Protein AF-U6CWM8-F1 (afdb_monomer_lite)

Structure (mmCIF, N/CA/C/O backbone):
data_AF-U6CWM8-F1
#
_entry.id   AF-U6CWM8-F1
#
loop_
_atom_site.group_PDB
_atom_site.id
_atom_site.type_symbol
_atom_site.label_atom_id
_atom_site.label_alt_id
_atom_site.label_comp_id
_atom_site.label_asym_id
_atom_site.label_entity_id
_atom_site.label_seq_id
_atom_site.pdbx_PDB_ins_code
_atom_site.Cartn_x
_atom_site.Cartn_y
_atom_site.Cartn_z
_atom_site.occupancy
_atom_site.B_iso_or_equiv
_atom_site.auth_seq_id
_atom_site.auth_comp_id
_atom_site.auth_asym_id
_atom_site.auth_atom_id
_atom_site.pdbx_PDB_model_num
ATOM 1 N N . GLN A 1 1 ? 9.341 0.389 -31.673 1.00 53.72 1 GLN A N 1
ATOM 2 C CA . GLN A 1 1 ? 9.060 0.690 -30.256 1.00 53.72 1 GLN A CA 1
ATOM 3 C C . GLN A 1 1 ? 9.436 2.139 -30.044 1.00 53.72 1 GLN A C 1
ATOM 5 O O . GLN A 1 1 ? 10.602 2.479 -30.193 1.00 53.72 1 GLN A O 1
ATOM 10 N N . ASP A 1 2 ? 8.457 2.992 -29.767 1.00 55.88 2 ASP A N 1
ATOM 11 C CA . ASP A 1 2 ? 8.579 4.452 -29.899 1.00 55.88 2 ASP A CA 1
ATOM 12 C C . ASP A 1 2 ? 9.274 5.121 -28.697 1.00 55.88 2 ASP A C 1
ATOM 14 O O . ASP A 1 2 ? 9.014 6.277 -28.376 1.00 55.88 2 ASP A O 1
ATOM 18 N N . GLY A 1 3 ? 10.138 4.382 -27.989 1.00 79.25 3 GLY A N 1
ATOM 19 C CA . GLY A 1 3 ? 10.896 4.864 -26.828 1.00 79.25 3 GLY A CA 1
ATOM 20 C C . GLY A 1 3 ? 10.054 5.244 -25.601 1.00 79.25 3 GLY A C 1
ATOM 21 O O . GLY A 1 3 ? 10.588 5.836 -24.669 1.00 79.25 3 GLY A O 1
ATOM 22 N N . ARG A 1 4 ? 8.748 4.940 -25.589 1.00 92.31 4 ARG A N 1
ATOM 23 C CA . ARG A 1 4 ? 7.805 5.304 -24.509 1.00 92.31 4 ARG A CA 1
ATOM 24 C C . ARG A 1 4 ? 7.551 4.198 -23.487 1.00 92.31 4 ARG A C 1
ATOM 26 O O . ARG A 1 4 ? 7.032 4.482 -22.408 1.00 92.31 4 ARG A O 1
ATOM 33 N N . ASN A 1 5 ? 7.898 2.962 -23.824 1.00 96.31 5 ASN A N 1
ATOM 34 C CA . ASN A 1 5 ? 7.594 1.784 -23.029 1.00 96.31 5 ASN A CA 1
ATOM 35 C C . ASN A 1 5 ? 8.864 1.002 -22.698 1.00 96.31 5 ASN A C 1
ATOM 37 O O . ASN A 1 5 ? 9.847 1.041 -23.434 1.00 96.31 5 ASN A O 1
ATOM 41 N N . ASP A 1 6 ? 8.786 0.276 -21.593 1.00 96.62 6 ASP A N 1
ATOM 42 C CA . ASP A 1 6 ? 9.791 -0.655 -21.113 1.00 96.62 6 ASP A CA 1
ATOM 43 C C . ASP A 1 6 ? 9.945 -1.868 -22.050 1.00 96.62 6 ASP A C 1
ATOM 45 O O . ASP A 1 6 ? 9.090 -2.156 -22.888 1.00 96.62 6 ASP A O 1
ATOM 49 N N . PHE A 1 7 ? 11.038 -2.604 -21.891 1.00 96.56 7 PHE A N 1
ATOM 50 C CA . PHE A 1 7 ? 11.368 -3.791 -22.679 1.00 96.56 7 PHE A CA 1
ATOM 51 C C . PHE A 1 7 ? 11.006 -5.092 -21.956 1.00 96.56 7 PHE A C 1
ATOM 53 O O . PHE A 1 7 ? 10.874 -6.148 -22.582 1.00 96.56 7 PHE A O 1
ATOM 60 N N . TYR A 1 8 ? 10.827 -5.031 -20.636 1.00 98.38 8 TYR A N 1
ATOM 61 C CA . TYR A 1 8 ? 10.644 -6.201 -19.790 1.00 98.38 8 TYR A CA 1
ATOM 62 C C . TYR A 1 8 ? 9.193 -6.341 -19.350 1.00 98.38 8 TYR A C 1
ATOM 64 O O . TYR A 1 8 ? 8.568 -5.436 -18.803 1.00 98.38 8 TYR A O 1
ATOM 72 N N . CYS A 1 9 ? 8.630 -7.530 -19.548 1.00 98.56 9 CYS A N 1
ATOM 73 C CA . CYS A 1 9 ? 7.253 -7.790 -19.159 1.00 98.56 9 CYS A CA 1
ATOM 74 C C . CYS A 1 9 ? 7.039 -7.576 -17.653 1.00 98.56 9 CYS A C 1
ATOM 76 O O . CYS A 1 9 ? 7.699 -8.211 -16.833 1.00 98.56 9 CYS A O 1
ATOM 78 N N . TRP A 1 10 ? 6.034 -6.780 -17.287 1.00 98.56 10 TRP A N 1
ATOM 79 C CA . TRP A 1 10 ? 5.693 -6.419 -15.908 1.00 98.56 10 TRP A CA 1
ATOM 80 C C . TRP A 1 10 ? 5.461 -7.620 -14.979 1.00 98.56 10 TRP A C 1
ATOM 82 O O . TRP A 1 10 ? 5.701 -7.532 -13.779 1.00 98.56 10 TRP A O 1
ATOM 92 N N . VAL A 1 11 ? 5.018 -8.751 -15.540 1.00 98.31 11 VAL A N 1
ATOM 93 C CA . VAL A 1 11 ? 4.672 -9.972 -14.796 1.00 98.31 11 VAL A CA 1
ATOM 94 C C . VAL A 1 11 ? 5.869 -10.901 -14.603 1.00 98.31 11 VAL A C 1
ATOM 96 O O . VAL A 1 11 ? 6.053 -11.443 -13.518 1.00 98.31 11 VAL A O 1
ATOM 99 N N . CYS A 1 12 ? 6.647 -11.159 -15.659 1.00 98.25 12 CYS A N 1
ATOM 100 C CA . CYS A 1 12 ? 7.724 -12.155 -15.610 1.00 98.25 12 CYS A CA 1
ATOM 101 C C . CYS A 1 12 ? 9.133 -11.556 -15.597 1.00 98.25 12 CYS A C 1
ATOM 103 O O . CYS A 1 12 ? 10.085 -12.306 -15.385 1.00 98.25 12 CYS A O 1
ATOM 105 N N . HIS A 1 13 ? 9.257 -10.241 -15.798 1.00 98.25 13 HIS A N 1
ATOM 106 C CA . HIS A 1 13 ? 10.507 -9.473 -15.826 1.00 98.25 13 HIS A CA 1
ATOM 107 C C . HIS A 1 13 ? 11.494 -9.935 -16.904 1.00 98.25 13 HIS A C 1
ATOM 109 O O . HIS A 1 13 ? 12.704 -9.815 -16.746 1.00 98.25 13 HIS A O 1
ATOM 115 N N . ARG A 1 14 ? 10.976 -10.523 -17.986 1.00 98.06 14 ARG A N 1
ATOM 116 C CA . ARG A 1 14 ? 11.770 -10.992 -19.126 1.00 98.06 14 ARG A CA 1
ATOM 117 C C . ARG A 1 14 ? 11.420 -10.192 -20.366 1.00 98.06 14 ARG A C 1
ATOM 119 O O . ARG A 1 14 ? 10.272 -9.767 -20.519 1.00 98.06 14 ARG A O 1
ATOM 126 N N . GLU A 1 15 ? 12.411 -10.054 -21.230 1.00 96.44 15 GLU A N 1
ATOM 127 C CA . GLU A 1 15 ? 12.268 -9.554 -22.594 1.00 96.44 15 GLU A CA 1
ATOM 128 C C . GLU A 1 15 ? 11.456 -10.519 -23.478 1.00 96.44 15 GLU A C 1
ATOM 130 O O . GLU A 1 15 ? 11.174 -11.664 -23.095 1.00 96.44 15 GLU A O 1
ATOM 135 N N . GLY A 1 16 ? 11.089 -10.049 -24.670 1.00 95.25 16 GLY A N 1
ATOM 136 C CA . GLY A 1 16 ? 10.352 -10.808 -25.676 1.00 95.25 16 GLY A CA 1
ATOM 137 C C . GLY A 1 16 ? 9.334 -9.947 -26.422 1.00 95.25 16 GLY A C 1
ATOM 138 O O . GLY A 1 16 ? 9.388 -8.720 -26.386 1.00 95.25 16 GLY A O 1
ATOM 139 N N . GLN A 1 17 ? 8.386 -10.598 -27.098 1.00 95.00 17 GLN A N 1
ATOM 140 C CA . GLN A 1 17 ? 7.255 -9.919 -27.734 1.00 95.00 17 GLN A CA 1
ATOM 141 C C . GLN A 1 17 ? 6.248 -9.470 -26.674 1.00 95.00 17 GLN A C 1
ATOM 143 O O . GLN A 1 17 ? 5.639 -10.296 -25.990 1.00 95.00 17 GLN A O 1
ATOM 148 N N . VAL A 1 18 ? 6.063 -8.161 -26.549 1.00 95.94 18 VAL A N 1
ATOM 149 C CA . VAL A 1 18 ? 5.246 -7.553 -25.499 1.00 95.94 18 VAL A CA 1
ATOM 150 C C . VAL A 1 18 ? 4.182 -6.623 -26.075 1.00 95.94 18 VAL A C 1
ATOM 152 O O . VAL A 1 18 ? 4.396 -5.962 -27.085 1.00 95.94 18 VAL A O 1
ATOM 155 N N . LEU A 1 19 ? 3.044 -6.572 -25.388 1.00 96.25 19 LEU A N 1
ATOM 156 C CA . LEU A 1 19 ? 1.985 -5.586 -25.542 1.00 96.25 19 LEU A CA 1
ATOM 157 C C . LEU A 1 19 ? 2.383 -4.316 -24.787 1.00 96.25 19 LEU A C 1
ATOM 159 O O . LEU A 1 19 ? 2.768 -4.394 -23.613 1.00 96.25 19 LEU A O 1
ATOM 163 N N . CYS A 1 20 ? 2.270 -3.168 -25.445 1.00 96.00 20 CYS A N 1
ATOM 164 C CA . CYS A 1 20 ? 2.556 -1.860 -24.866 1.00 96.00 20 CYS A CA 1
ATOM 165 C C . CYS A 1 20 ? 1.270 -1.224 -24.342 1.00 96.00 20 CYS A C 1
ATOM 167 O O . CYS A 1 20 ? 0.277 -1.170 -25.056 1.00 96.00 20 CYS A O 1
ATOM 169 N N . CYS A 1 21 ? 1.284 -0.749 -23.096 1.00 96.94 21 CYS A N 1
ATOM 170 C CA . CYS A 1 21 ? 0.186 0.056 -22.568 1.00 96.94 21 CYS A CA 1
ATOM 171 C C . CYS A 1 21 ? 0.221 1.467 -23.171 1.00 96.94 21 CYS A C 1
ATOM 173 O O . CYS A 1 21 ? 1.287 2.084 -23.204 1.00 96.94 21 CYS A O 1
ATOM 175 N N . GLU A 1 22 ? -0.941 2.013 -23.526 1.00 95.94 22 GLU A N 1
ATOM 176 C CA . GLU A 1 22 ? -1.055 3.385 -24.047 1.00 95.94 22 GLU A CA 1
ATOM 177 C C . GLU A 1 22 ? -0.905 4.475 -22.967 1.00 95.94 22 GLU A C 1
ATOM 179 O O . GLU A 1 22 ? -0.512 5.604 -23.252 1.00 95.94 22 GLU A O 1
ATOM 184 N N . LEU A 1 23 ? -1.186 4.155 -21.698 1.00 95.75 23 LEU A N 1
ATOM 185 C CA . LEU A 1 23 ? -1.208 5.141 -20.602 1.00 95.75 23 LEU A CA 1
ATOM 186 C C . LEU A 1 23 ? 0.042 5.137 -19.723 1.00 95.75 23 LEU A C 1
ATOM 188 O O . LEU A 1 23 ? 0.199 6.015 -18.874 1.00 95.75 23 LEU A O 1
ATOM 192 N N . CYS A 1 24 ? 0.917 4.139 -19.852 1.00 97.12 24 CYS A N 1
ATOM 193 C CA . CYS A 1 24 ? 2.098 4.052 -19.000 1.00 97.12 24 CYS A CA 1
ATOM 194 C C . CYS A 1 24 ? 3.235 3.267 -19.659 1.00 97.12 24 CYS A C 1
ATOM 196 O O . CYS A 1 24 ? 2.990 2.476 -20.567 1.00 97.12 24 CYS A O 1
ATOM 198 N N . PRO A 1 25 ? 4.463 3.364 -19.127 1.00 97.81 25 PRO A N 1
ATOM 199 C CA . PRO A 1 25 ? 5.599 2.632 -19.675 1.00 97.81 25 PRO A CA 1
ATOM 200 C C . PRO A 1 25 ? 5.524 1.102 -19.607 1.00 97.81 25 PRO A C 1
ATOM 202 O O . PRO A 1 25 ? 6.338 0.435 -20.232 1.00 97.81 25 PRO A O 1
ATOM 205 N N . ARG A 1 26 ? 4.605 0.513 -18.834 1.00 98.19 26 ARG A N 1
ATOM 206 C CA . ARG A 1 26 ? 4.595 -0.937 -18.581 1.00 98.19 26 ARG A CA 1
ATOM 207 C C . ARG A 1 26 ? 4.241 -1.728 -19.838 1.00 98.19 26 ARG A C 1
ATOM 209 O O . ARG A 1 26 ? 3.353 -1.342 -20.599 1.00 98.19 26 ARG A O 1
ATOM 216 N N . VAL A 1 27 ? 4.868 -2.893 -19.968 1.00 98.00 27 VAL A N 1
ATOM 217 C CA . VAL A 1 27 ? 4.627 -3.840 -21.061 1.00 98.00 27 VAL A CA 1
ATOM 218 C C . VAL A 1 27 ? 4.332 -5.241 -20.546 1.00 98.00 27 VAL A C 1
ATOM 220 O O . VAL A 1 27 ? 4.709 -5.604 -19.431 1.00 98.00 27 VAL A O 1
ATOM 223 N N . TYR A 1 28 ? 3.624 -6.050 -21.331 1.00 98.38 28 TYR A N 1
ATOM 224 C CA . TYR A 1 28 ? 3.148 -7.364 -20.898 1.00 98.38 28 TYR A CA 1
ATOM 225 C C . TYR A 1 28 ? 3.236 -8.389 -22.017 1.00 98.38 28 TYR A C 1
ATOM 227 O O . TYR A 1 28 ? 2.837 -8.125 -23.138 1.00 98.38 28 TYR A O 1
ATOM 235 N N . HIS A 1 29 ? 3.657 -9.613 -21.715 1.00 97.75 29 HIS A N 1
ATOM 236 C CA . HIS A 1 29 ? 3.414 -10.711 -22.644 1.00 97.75 29 HIS A CA 1
ATOM 237 C C . HIS A 1 29 ? 1.922 -11.074 -22.645 1.00 97.75 29 HIS A C 1
ATOM 239 O O . HIS A 1 29 ? 1.353 -11.293 -21.570 1.00 97.75 29 HIS A O 1
ATOM 245 N N . ALA A 1 30 ? 1.331 -11.294 -23.824 1.00 96.75 30 ALA A N 1
ATOM 246 C CA . ALA A 1 30 ? -0.041 -11.801 -23.954 1.00 96.75 30 ALA A CA 1
ATOM 247 C C . ALA A 1 30 ? -0.262 -13.093 -23.134 1.00 96.75 30 ALA A C 1
ATOM 249 O O . ALA A 1 30 ? -1.214 -13.201 -22.360 1.00 96.75 30 ALA A O 1
ATOM 250 N N . LYS A 1 31 ? 0.699 -14.031 -23.184 1.00 96.44 31 LYS A N 1
ATOM 251 C CA . LYS A 1 31 ? 0.682 -15.273 -22.383 1.00 96.44 31 LYS A CA 1
ATOM 252 C C . LYS A 1 31 ? 0.733 -15.040 -20.869 1.00 96.44 31 LYS A C 1
ATOM 254 O O . LYS A 1 31 ? 0.140 -15.808 -20.117 1.00 96.44 31 LYS A O 1
ATOM 259 N N . CYS A 1 32 ? 1.429 -13.999 -20.403 1.00 97.81 32 CYS A N 1
ATOM 260 C CA . CYS A 1 32 ? 1.503 -13.679 -18.974 1.00 97.81 32 CYS A CA 1
ATOM 261 C C . CYS A 1 32 ? 0.171 -13.132 -18.449 1.00 97.81 32 CYS A C 1
ATOM 263 O O . CYS A 1 32 ? -0.127 -13.301 -17.271 1.00 97.81 32 CYS A O 1
ATOM 265 N N . LEU A 1 33 ? -0.632 -12.539 -19.334 1.00 96.75 33 LEU A N 1
ATOM 266 C CA . LEU A 1 33 ? -2.001 -12.105 -19.066 1.00 96.75 33 LEU A CA 1
ATOM 267 C C . LEU A 1 33 ? -3.055 -13.177 -19.380 1.00 96.75 33 LEU A C 1
ATOM 269 O O . LEU A 1 33 ? -4.233 -12.955 -19.129 1.00 96.75 33 LEU A O 1
ATOM 273 N N . ARG A 1 34 ? -2.641 -14.348 -19.886 1.00 95.81 34 ARG A N 1
ATOM 274 C CA . ARG A 1 34 ? -3.528 -15.439 -20.328 1.00 95.81 34 ARG A CA 1
ATOM 275 C C . ARG A 1 34 ? -4.527 -15.006 -21.411 1.00 95.81 34 ARG A C 1
ATOM 277 O O . ARG A 1 34 ? -5.642 -15.517 -21.455 1.00 95.81 34 ARG A O 1
ATOM 284 N N . LEU A 1 35 ? -4.121 -14.081 -22.280 1.00 94.25 35 LEU A N 1
ATOM 285 C CA . LEU A 1 35 ? -4.921 -13.672 -23.432 1.00 94.25 35 LEU A CA 1
ATOM 286 C C . LEU A 1 35 ? -4.890 -14.760 -24.511 1.00 94.25 35 LEU A C 1
ATOM 288 O O . LEU A 1 35 ? -3.848 -15.373 -24.752 1.00 94.25 35 LEU A O 1
ATOM 292 N N . THR A 1 36 ? -6.036 -15.001 -25.147 1.00 90.19 36 THR A N 1
ATOM 293 C CA . THR A 1 36 ? -6.186 -15.979 -26.237 1.00 90.19 36 THR A CA 1
ATOM 294 C C . THR A 1 36 ? -5.713 -15.435 -27.583 1.00 90.19 36 THR A C 1
ATOM 296 O O . THR A 1 36 ? -5.252 -16.207 -28.419 1.00 90.19 36 THR A O 1
ATOM 299 N N . SER A 1 37 ? -5.795 -14.121 -27.778 1.00 89.62 37 SER A N 1
ATOM 300 C CA . SER A 1 37 ? -5.286 -13.391 -28.939 1.00 89.62 37 SER A CA 1
ATOM 301 C C . SER A 1 37 ? -4.718 -12.042 -28.500 1.00 89.62 37 SER A C 1
ATOM 303 O O . SER A 1 37 ? -5.012 -11.566 -27.400 1.00 89.62 37 SER A O 1
ATOM 305 N N . GLU A 1 38 ? -3.887 -11.432 -29.344 1.00 89.62 38 GLU A N 1
ATOM 306 C CA . GLU A 1 38 ? -3.459 -10.051 -29.120 1.00 89.62 38 GLU A CA 1
ATOM 307 C C . GLU A 1 38 ? -4.668 -9.106 -29.262 1.00 89.62 38 GLU A C 1
ATOM 309 O O . GLU A 1 38 ? -5.510 -9.338 -30.135 1.00 89.62 38 GLU A O 1
ATOM 314 N N . PRO A 1 39 ? -4.806 -8.094 -28.388 1.00 92.19 39 PRO A N 1
ATOM 315 C CA . PRO A 1 39 ? -5.857 -7.089 -28.507 1.00 92.19 39 PRO A CA 1
ATOM 316 C C . PRO A 1 39 ? -5.744 -6.316 -29.825 1.00 92.19 39 PRO A C 1
ATOM 318 O O . PRO A 1 39 ? -4.643 -5.973 -30.252 1.00 92.19 39 PRO A O 1
ATOM 321 N N . GLU A 1 40 ? -6.883 -6.013 -30.445 1.00 89.75 40 GLU A N 1
ATOM 322 C CA . GLU A 1 40 ? -6.951 -5.108 -31.594 1.00 89.75 40 GLU A CA 1
ATOM 323 C C . GLU A 1 40 ? -7.209 -3.673 -31.110 1.00 89.75 40 GLU A C 1
ATOM 325 O O . GLU A 1 40 ? -8.132 -3.440 -30.329 1.00 89.75 40 GLU A O 1
ATOM 330 N N . GLY A 1 41 ? -6.424 -2.710 -31.600 1.00 89.69 41 GLY A N 1
ATOM 331 C CA . GLY A 1 41 ? -6.560 -1.292 -31.247 1.00 89.69 41 GLY A CA 1
ATOM 332 C C . GLY A 1 41 ? -5.871 -0.901 -29.935 1.00 89.69 41 GLY A C 1
ATOM 333 O O . GLY A 1 41 ? -4.916 -1.550 -29.507 1.00 89.69 41 GLY A O 1
ATOM 334 N N . ASP A 1 42 ? -6.346 0.191 -29.330 1.00 92.31 42 ASP A N 1
ATOM 335 C CA . ASP A 1 42 ? -5.781 0.748 -28.097 1.00 92.31 42 ASP A CA 1
ATOM 336 C C . ASP A 1 42 ? -5.908 -0.246 -26.938 1.00 92.31 42 ASP A C 1
ATOM 338 O O . ASP A 1 42 ? -6.979 -0.806 -26.682 1.00 92.31 42 ASP A O 1
ATOM 342 N N . TRP A 1 43 ? -4.813 -0.436 -26.200 1.00 95.25 43 TRP A N 1
ATOM 343 C CA . TRP A 1 43 ? -4.771 -1.369 -25.082 1.00 95.25 43 TRP A CA 1
ATOM 344 C C . TRP A 1 43 ? -4.249 -0.722 -23.797 1.00 95.25 43 TRP A C 1
ATOM 346 O O . TRP A 1 43 ? -3.220 -0.038 -23.764 1.00 95.25 43 TRP A O 1
ATOM 356 N N . PHE A 1 44 ? -4.949 -0.998 -22.697 1.00 96.19 44 PHE A N 1
ATOM 357 C CA . PHE A 1 44 ? -4.610 -0.523 -21.362 1.00 96.19 44 PHE A CA 1
ATOM 358 C C . PHE A 1 44 ? -4.222 -1.695 -20.473 1.00 96.19 44 PHE A C 1
ATOM 360 O O . PHE A 1 44 ? -4.870 -2.739 -20.456 1.00 96.19 44 PHE A O 1
ATOM 367 N N . CYS A 1 45 ? -3.138 -1.535 -19.718 1.00 97.50 45 CYS A N 1
ATOM 368 C CA . CYS A 1 45 ? -2.671 -2.613 -18.864 1.00 97.50 45 CYS A CA 1
ATOM 369 C C . CYS A 1 45 ? -3.488 -2.750 -17.570 1.00 97.50 45 CYS A C 1
ATOM 371 O O . CYS A 1 45 ? -4.035 -1.755 -17.088 1.00 97.50 45 CYS A O 1
ATOM 373 N N . PRO A 1 46 ? -3.457 -3.928 -16.914 1.00 97.81 46 PRO A N 1
ATOM 374 C CA . PRO A 1 46 ? -4.216 -4.158 -15.684 1.00 97.81 46 PRO A CA 1
ATOM 375 C C . PRO A 1 46 ? -3.885 -3.206 -14.525 1.00 97.81 46 PRO A C 1
ATOM 377 O O . PRO A 1 46 ? -4.721 -2.988 -13.656 1.00 97.81 46 PRO A O 1
ATOM 380 N N . GLU A 1 47 ? -2.667 -2.653 -14.459 1.00 98.25 47 GLU A N 1
ATOM 381 C CA . GLU A 1 47 ? -2.333 -1.638 -13.443 1.00 98.25 47 GLU A CA 1
ATOM 382 C C . GLU A 1 47 ? -3.028 -0.302 -13.750 1.00 98.25 47 GLU A C 1
ATOM 384 O O . GLU A 1 47 ? -3.580 0.312 -12.844 1.00 98.25 47 GLU A O 1
ATOM 389 N N . CYS A 1 48 ? -3.065 0.128 -15.017 1.00 98.19 48 CYS A N 1
ATOM 390 C CA . CYS A 1 48 ? -3.780 1.343 -15.416 1.00 98.19 48 CYS A CA 1
ATOM 391 C C . CYS A 1 48 ? -5.287 1.197 -15.207 1.00 98.19 48 CYS A C 1
ATOM 393 O O . CYS A 1 48 ? -5.892 2.099 -14.644 1.00 98.19 48 CYS A O 1
ATOM 395 N N . GLU A 1 49 ? -5.873 0.053 -15.573 1.00 97.19 49 GLU A N 1
ATOM 396 C CA . GLU A 1 49 ? -7.295 -0.216 -15.327 1.00 97.19 49 GLU A CA 1
ATOM 397 C C . GLU A 1 49 ? -7.645 -0.102 -13.836 1.00 97.19 49 GLU A C 1
ATOM 399 O O . GLU A 1 49 ? -8.609 0.573 -13.478 1.00 97.19 49 GLU A O 1
ATOM 404 N N . LYS A 1 50 ? -6.834 -0.698 -12.949 1.00 97.56 50 LYS A N 1
ATOM 405 C CA . LYS A 1 50 ? -7.029 -0.588 -11.494 1.00 97.56 50 LYS A CA 1
ATOM 406 C C . LYS A 1 50 ? -6.977 0.854 -11.007 1.00 97.56 50 LYS A C 1
ATOM 408 O O . LYS A 1 50 ? -7.826 1.244 -10.212 1.00 97.56 50 LYS A O 1
ATOM 413 N N . ILE A 1 51 ? -6.006 1.635 -11.480 1.00 98.25 51 ILE A N 1
ATOM 414 C CA . ILE A 1 51 ? -5.871 3.048 -11.108 1.00 98.25 51 ILE A CA 1
ATOM 415 C C . ILE A 1 51 ? -7.089 3.836 -11.590 1.00 98.25 51 ILE A C 1
ATOM 417 O O . ILE A 1 51 ? -7.695 4.547 -10.797 1.00 98.25 51 ILE A O 1
ATOM 421 N N . THR A 1 52 ? -7.504 3.658 -12.846 1.00 97.00 52 THR A N 1
ATOM 422 C CA . THR A 1 52 ? -8.679 4.339 -13.405 1.00 97.00 52 THR A CA 1
ATOM 423 C C . THR A 1 52 ? -9.948 4.018 -12.616 1.00 97.00 52 THR A C 1
ATOM 425 O O . THR A 1 52 ? -10.716 4.924 -12.304 1.00 97.00 52 THR A O 1
ATOM 428 N N . VAL A 1 53 ? -10.155 2.755 -12.231 1.00 96.88 53 VAL A N 1
ATOM 429 C CA . VAL A 1 53 ? -11.284 2.361 -11.372 1.00 96.88 53 VAL A CA 1
ATOM 430 C C . VAL A 1 53 ? -11.167 2.985 -9.976 1.00 96.88 53 VAL A C 1
ATOM 432 O O . VAL A 1 53 ? -12.165 3.449 -9.428 1.00 96.88 53 VAL A O 1
ATOM 435 N N . ALA A 1 54 ? -9.968 3.026 -9.394 1.00 96.56 54 ALA A N 1
ATOM 436 C CA . ALA A 1 54 ? -9.746 3.576 -8.059 1.00 96.56 54 ALA A CA 1
ATOM 437 C C . ALA A 1 54 ? -9.869 5.111 -7.992 1.00 96.56 54 ALA A C 1
ATOM 439 O O . ALA A 1 54 ? -10.211 5.636 -6.935 1.00 96.56 54 ALA A O 1
ATOM 440 N N . GLU A 1 55 ? -9.603 5.823 -9.090 1.00 95.44 55 GLU A N 1
ATOM 441 C CA . GLU A 1 55 ? -9.712 7.289 -9.185 1.00 95.44 55 GLU A CA 1
ATOM 442 C C . GLU A 1 55 ? -11.071 7.765 -9.729 1.00 95.44 55 GLU A C 1
ATOM 444 O O . GLU A 1 55 ? -11.403 8.947 -9.632 1.00 95.44 55 GLU A O 1
ATOM 449 N N . CYS A 1 56 ? -11.882 6.868 -10.293 1.00 95.62 56 CYS A N 1
ATOM 450 C CA . CYS A 1 56 ? -13.210 7.208 -10.787 1.00 95.62 56 CYS A CA 1
ATOM 451 C C . CYS A 1 56 ? -14.163 7.532 -9.626 1.00 95.62 56 CYS A C 1
ATOM 453 O O . CYS A 1 56 ? -14.337 6.739 -8.703 1.00 95.62 56 CYS A O 1
ATOM 455 N N . ILE A 1 57 ? -14.844 8.680 -9.706 1.00 92.12 57 ILE A N 1
ATOM 456 C CA . ILE A 1 57 ? -15.736 9.190 -8.650 1.00 92.12 57 ILE A CA 1
ATOM 457 C C . ILE A 1 57 ? -16.842 8.188 -8.281 1.00 92.12 57 ILE A C 1
ATOM 459 O O . ILE A 1 57 ? -17.253 8.138 -7.122 1.00 92.12 57 ILE A O 1
ATOM 463 N N . GLU A 1 58 ? -17.301 7.389 -9.247 1.00 94.50 58 GLU A N 1
ATOM 464 C CA . GLU A 1 58 ? -18.387 6.418 -9.078 1.00 94.50 58 GLU A CA 1
ATOM 465 C C . GLU A 1 58 ? -17.925 5.086 -8.468 1.00 94.50 58 GLU A C 1
ATOM 467 O O . GLU A 1 58 ? -18.725 4.396 -7.836 1.00 94.50 58 GLU A O 1
ATOM 472 N N . THR A 1 59 ? -16.652 4.714 -8.644 1.00 95.62 59 THR A N 1
ATOM 473 C CA . THR A 1 59 ? -16.122 3.395 -8.245 1.00 95.62 59 THR A CA 1
ATOM 474 C C . THR A 1 59 ? -15.016 3.453 -7.195 1.00 95.62 59 THR A C 1
ATOM 476 O O . THR A 1 59 ? -14.615 2.407 -6.681 1.00 95.62 59 THR A O 1
ATOM 479 N N . GLN A 1 60 ? -14.531 4.647 -6.851 1.00 95.12 60 GLN A N 1
ATOM 480 C CA . GLN A 1 60 ? -13.530 4.850 -5.809 1.00 95.12 60 GLN A CA 1
ATOM 481 C C . GLN A 1 60 ? -13.989 4.280 -4.461 1.00 95.12 60 GLN A C 1
ATOM 483 O O . GLN A 1 60 ? -15.178 4.233 -4.127 1.00 95.12 60 GLN A O 1
ATOM 488 N N . SER A 1 61 ? -13.024 3.854 -3.650 1.00 95.50 61 SER A N 1
ATOM 489 C CA . SER A 1 61 ? -13.316 3.289 -2.338 1.00 95.50 61 SER A CA 1
ATOM 490 C C . SER A 1 61 ? -13.891 4.341 -1.387 1.00 95.50 61 SER A C 1
ATOM 492 O O . SER A 1 61 ? -13.629 5.540 -1.502 1.00 95.50 61 SER A O 1
ATOM 494 N N . LYS A 1 62 ? -14.605 3.884 -0.351 1.00 94.00 62 LYS A N 1
ATOM 495 C CA . LYS A 1 62 ? -15.079 4.766 0.726 1.00 94.00 62 LYS A CA 1
ATOM 496 C C . LYS A 1 62 ? -13.931 5.557 1.367 1.00 94.00 62 LYS A C 1
ATOM 498 O O . LYS A 1 62 ? -14.120 6.724 1.693 1.00 94.00 62 LYS A O 1
ATOM 503 N N . ALA A 1 63 ? -12.749 4.961 1.525 1.00 95.19 63 ALA A N 1
ATOM 504 C CA . ALA A 1 63 ? -11.592 5.668 2.064 1.00 95.19 63 ALA A CA 1
ATOM 505 C C . ALA A 1 63 ? -11.151 6.815 1.146 1.00 95.19 63 ALA A C 1
ATOM 507 O O . ALA A 1 63 ? -10.925 7.919 1.638 1.00 95.19 63 ALA A O 1
ATOM 508 N N . MET A 1 64 ? -11.091 6.585 -0.169 1.00 96.62 64 MET A N 1
ATOM 509 C CA . MET A 1 64 ? -10.719 7.622 -1.134 1.00 96.62 64 MET A CA 1
ATOM 510 C C . MET A 1 64 ? -11.767 8.741 -1.207 1.00 96.62 64 MET A C 1
ATOM 512 O O . MET A 1 64 ? -11.386 9.907 -1.202 1.00 96.62 64 MET A O 1
ATOM 516 N N . THR A 1 65 ? -13.070 8.433 -1.100 1.00 94.19 65 THR A N 1
ATOM 517 C CA . THR A 1 65 ? -14.121 9.478 -1.019 1.00 94.19 65 THR A CA 1
ATOM 518 C C . THR A 1 65 ? -13.981 10.406 0.193 1.00 94.19 65 THR A C 1
ATOM 520 O O . THR A 1 65 ? -14.484 11.527 0.179 1.00 94.19 65 THR A O 1
ATOM 523 N N . MET A 1 66 ? -13.334 9.935 1.264 1.00 91.94 66 MET A N 1
ATOM 524 C CA . MET A 1 66 ? -13.171 10.671 2.519 1.00 91.94 66 MET A CA 1
ATOM 525 C C . MET A 1 66 ? -11.887 11.505 2.572 1.00 91.94 66 MET A C 1
ATOM 527 O O . MET A 1 66 ? -11.700 12.252 3.534 1.00 91.94 66 MET A O 1
ATOM 531 N N . LEU A 1 67 ? -10.992 11.362 1.592 1.00 95.94 67 LEU A N 1
ATOM 532 C CA . LEU A 1 67 ? -9.684 12.006 1.585 1.00 95.94 67 LEU A CA 1
ATOM 533 C C . LEU A 1 67 ? -9.583 13.052 0.482 1.00 95.94 67 LEU A C 1
ATOM 535 O O . LEU A 1 67 ? -9.941 12.814 -0.666 1.00 95.94 67 LEU A O 1
ATOM 539 N N . THR A 1 68 ? -8.987 14.196 0.810 1.00 97.12 68 THR A N 1
ATOM 540 C CA . THR A 1 68 ? -8.414 15.073 -0.215 1.00 97.12 68 THR A CA 1
ATOM 541 C C . THR A 1 68 ? -7.045 14.555 -0.655 1.00 97.12 68 THR A C 1
ATOM 543 O O . THR A 1 68 ? -6.376 13.809 0.069 1.00 97.12 68 THR A O 1
ATOM 546 N N . ILE A 1 69 ? -6.570 15.019 -1.812 1.00 97.31 69 ILE A N 1
ATOM 547 C CA . ILE A 1 69 ? -5.230 14.693 -2.319 1.00 97.31 69 ILE A CA 1
ATOM 548 C C . ILE A 1 69 ? -4.138 15.127 -1.320 1.00 97.31 69 ILE A C 1
ATOM 550 O O . ILE A 1 69 ? -3.143 14.427 -1.131 1.00 97.31 69 ILE A O 1
ATOM 554 N N . GLU A 1 70 ? -4.314 16.256 -0.624 1.00 97.94 70 GLU A N 1
ATOM 555 C CA . GLU A 1 70 ? -3.407 16.700 0.443 1.00 97.94 70 GLU A CA 1
ATOM 556 C C . GLU A 1 70 ? -3.358 15.710 1.604 1.00 97.94 70 GLU A C 1
ATOM 558 O O . GLU A 1 70 ? -2.275 15.405 2.108 1.00 97.94 70 GLU A O 1
ATOM 563 N N . GLN A 1 71 ? -4.521 15.223 2.038 1.00 98.00 71 GLN A N 1
ATOM 564 C CA . GLN A 1 71 ? -4.601 14.268 3.135 1.00 98.00 71 GLN A CA 1
ATOM 565 C C . GLN A 1 71 ? -3.968 12.941 2.723 1.00 98.00 71 GLN A C 1
ATOM 567 O O . GLN A 1 71 ? -3.129 12.432 3.462 1.00 98.00 71 GLN A O 1
ATOM 572 N N . LEU A 1 72 ? -4.271 12.431 1.524 1.00 98.50 72 LEU A N 1
ATOM 573 C CA . LEU A 1 72 ? -3.632 11.226 0.997 1.00 98.50 72 LEU A CA 1
ATOM 574 C C . LEU A 1 72 ? -2.108 11.391 0.929 1.00 98.50 72 LEU A C 1
ATOM 576 O O . LEU A 1 72 ? -1.382 10.577 1.493 1.00 98.50 72 LEU A O 1
ATOM 580 N N . SER A 1 73 ? -1.611 12.481 0.337 1.00 98.44 73 SER A N 1
ATOM 581 C CA . SER A 1 73 ? -0.177 12.809 0.284 1.00 98.44 73 SER A CA 1
ATOM 582 C C . SER A 1 73 ? 0.477 12.792 1.674 1.00 98.44 73 SER A C 1
ATOM 584 O O . SER A 1 73 ? 1.574 12.251 1.857 1.00 98.44 73 SER A O 1
ATOM 586 N N . TYR A 1 74 ? -0.216 13.327 2.682 1.00 98.25 74 TYR A N 1
ATOM 587 C CA . TYR A 1 74 ? 0.256 13.313 4.061 1.00 98.25 74 TYR A CA 1
ATOM 588 C C . TYR A 1 74 ? 0.295 11.899 4.666 1.00 98.25 74 TYR A C 1
ATOM 590 O O . TYR A 1 74 ? 1.253 11.578 5.368 1.00 98.25 74 TYR A O 1
ATOM 598 N N . LEU A 1 75 ? -0.680 11.033 4.368 1.00 98.69 75 LEU A N 1
ATOM 599 C CA . LEU A 1 75 ? -0.669 9.631 4.806 1.00 98.69 75 LEU A CA 1
ATOM 600 C C . LEU A 1 75 ? 0.439 8.823 4.119 1.00 98.69 75 LEU A C 1
ATOM 602 O O . LEU A 1 75 ? 1.171 8.095 4.791 1.00 98.69 75 LEU A O 1
ATOM 606 N N . LEU A 1 76 ? 0.635 9.016 2.811 1.00 98.81 76 LEU A N 1
ATOM 607 C CA . LEU A 1 76 ? 1.693 8.354 2.039 1.00 98.81 76 LEU A CA 1
ATOM 608 C C . LEU A 1 76 ? 3.091 8.652 2.598 1.00 98.81 76 LEU A C 1
ATOM 610 O O . LEU A 1 76 ? 3.972 7.794 2.561 1.00 98.81 76 LEU A O 1
ATOM 614 N N . LYS A 1 77 ? 3.302 9.835 3.190 1.00 98.31 77 LYS A N 1
ATOM 615 C CA . LYS A 1 77 ? 4.549 10.153 3.901 1.00 98.31 77 LYS A CA 1
ATOM 616 C C . LYS A 1 77 ? 4.843 9.146 5.020 1.00 98.31 77 LYS A C 1
ATOM 618 O O . LYS A 1 77 ? 5.995 8.734 5.161 1.00 98.31 77 LYS A O 1
ATOM 623 N N . PHE A 1 78 ? 3.841 8.756 5.810 1.00 98.31 78 PHE A N 1
ATOM 624 C CA . PHE A 1 78 ? 4.020 7.761 6.870 1.00 98.31 78 PHE A CA 1
ATOM 625 C C . PHE A 1 78 ? 4.271 6.369 6.289 1.00 98.31 78 PHE A C 1
ATOM 627 O O . PHE A 1 78 ? 5.195 5.696 6.744 1.00 98.31 78 PHE A O 1
ATOM 634 N N . ALA A 1 79 ? 3.552 5.984 5.231 1.00 98.62 79 ALA A N 1
ATOM 635 C CA . ALA A 1 79 ? 3.781 4.714 4.540 1.00 98.62 79 ALA A CA 1
ATOM 636 C C . ALA A 1 79 ? 5.232 4.599 4.037 1.00 98.62 79 ALA A C 1
ATOM 638 O O . ALA A 1 79 ? 5.917 3.616 4.311 1.00 98.62 79 ALA A O 1
ATOM 639 N N . ILE A 1 80 ? 5.769 5.650 3.408 1.00 98.62 80 ILE A N 1
ATOM 640 C CA . ILE A 1 80 ? 7.170 5.682 2.955 1.00 98.62 80 ILE A CA 1
ATOM 641 C C . ILE A 1 80 ? 8.145 5.571 4.133 1.00 98.62 80 ILE A C 1
ATOM 643 O O . ILE A 1 80 ? 9.156 4.875 4.035 1.00 98.62 80 ILE A O 1
ATOM 647 N N . GLN A 1 81 ? 7.866 6.225 5.266 1.00 97.56 81 GLN A N 1
ATOM 648 C CA . GLN A 1 81 ? 8.689 6.074 6.471 1.00 97.56 81 GLN A CA 1
ATOM 649 C C . GLN A 1 81 ? 8.689 4.629 6.980 1.00 97.56 81 GLN A C 1
ATOM 651 O O . GLN A 1 81 ? 9.733 4.132 7.394 1.00 97.56 81 GLN A O 1
ATOM 656 N N . LYS A 1 82 ? 7.549 3.933 6.906 1.00 97.56 82 LYS A N 1
ATOM 657 C CA . LYS A 1 82 ? 7.444 2.509 7.247 1.00 97.56 82 LYS A CA 1
ATOM 658 C C . LYS A 1 82 ? 8.171 1.620 6.247 1.00 97.56 82 LYS A C 1
ATOM 660 O O . LYS A 1 82 ? 8.714 0.605 6.662 1.00 97.56 82 LYS A O 1
ATOM 665 N N . MET A 1 83 ? 8.247 1.997 4.973 1.00 98.31 83 MET A N 1
ATOM 666 C CA . MET A 1 83 ? 9.029 1.273 3.961 1.00 98.31 83 MET A CA 1
ATOM 667 C C . MET A 1 83 ? 10.546 1.405 4.181 1.00 98.31 83 MET A C 1
ATOM 669 O O . MET A 1 83 ? 11.288 0.482 3.853 1.00 98.31 83 MET A O 1
ATOM 673 N N . LYS A 1 84 ? 11.016 2.508 4.786 1.00 97.31 84 LYS A N 1
ATOM 674 C CA . LYS A 1 84 ? 12.428 2.753 5.146 1.00 97.31 84 LYS A CA 1
ATOM 675 C C . LYS A 1 84 ? 12.845 1.994 6.422 1.00 97.31 84 LYS A C 1
ATOM 677 O O . LYS A 1 84 ? 13.265 2.593 7.409 1.00 97.31 84 LYS A O 1
ATOM 682 N N . GLN A 1 85 ? 12.713 0.666 6.413 1.00 92.19 85 GLN A N 1
ATOM 683 C CA . GLN A 1 85 ? 13.187 -0.206 7.498 1.00 92.19 85 GLN A CA 1
ATOM 684 C C . GLN A 1 85 ? 14.717 -0.389 7.461 1.00 92.19 85 GLN A C 1
ATOM 686 O O . GLN A 1 85 ? 15.321 -0.249 6.391 1.00 92.19 85 GLN A O 1
ATOM 691 N N . PRO A 1 86 ? 15.358 -0.767 8.584 1.00 94.88 86 PRO A N 1
ATOM 692 C CA . PRO A 1 86 ? 16.766 -1.161 8.587 1.00 94.88 86 PRO A CA 1
ATOM 693 C C . PRO A 1 86 ? 17.070 -2.221 7.515 1.00 94.88 86 PRO A C 1
ATOM 695 O O . PRO A 1 86 ? 16.363 -3.223 7.410 1.00 94.88 86 PRO A O 1
ATOM 698 N N . GLY A 1 87 ? 18.117 -1.999 6.714 1.00 94.44 87 GLY A N 1
ATOM 699 C CA . GLY A 1 87 ? 18.530 -2.908 5.639 1.00 94.44 87 GLY A CA 1
ATOM 700 C C . GLY A 1 87 ? 17.884 -2.646 4.274 1.00 94.44 87 GLY A C 1
ATOM 701 O O . GLY A 1 87 ? 18.150 -3.388 3.331 1.00 94.44 87 GLY A O 1
ATOM 702 N N . THR A 1 88 ? 17.060 -1.601 4.136 1.00 96.69 88 THR A N 1
ATOM 703 C CA . THR A 1 88 ? 16.459 -1.184 2.849 1.00 96.69 88 THR A CA 1
ATOM 704 C C . THR A 1 88 ? 17.270 -0.110 2.115 1.00 96.69 88 THR A C 1
ATOM 706 O O . THR A 1 88 ? 16.803 0.454 1.128 1.00 96.69 88 THR A O 1
ATOM 709 N N . ASP A 1 89 ? 18.487 0.183 2.579 1.00 96.88 89 ASP A N 1
ATOM 710 C CA . ASP A 1 89 ? 19.315 1.326 2.165 1.00 96.88 89 ASP A CA 1
ATOM 711 C C . ASP A 1 89 ? 19.542 1.406 0.648 1.00 96.88 89 ASP A C 1
ATOM 713 O O . ASP A 1 89 ? 19.482 2.494 0.075 1.00 96.88 89 ASP A O 1
ATOM 717 N N . ALA A 1 90 ? 19.688 0.253 -0.013 1.00 97.38 90 ALA A N 1
ATOM 718 C CA . ALA A 1 90 ? 19.860 0.144 -1.464 1.00 97.38 90 ALA A CA 1
ATOM 719 C C . ALA A 1 90 ? 18.686 0.712 -2.288 1.00 97.38 90 ALA A C 1
ATOM 721 O O . ALA A 1 90 ? 18.860 1.010 -3.462 1.00 97.38 90 ALA A O 1
ATOM 722 N N . PHE A 1 91 ? 17.502 0.872 -1.686 1.00 98.44 91 PHE A N 1
ATOM 723 C CA . PHE A 1 91 ? 16.298 1.384 -2.350 1.00 98.44 91 PHE A CA 1
ATOM 724 C C . PHE A 1 91 ? 15.899 2.780 -1.865 1.00 98.44 91 PHE A C 1
ATOM 726 O O . PHE A 1 91 ? 14.888 3.322 -2.305 1.00 98.44 91 PHE A O 1
ATOM 733 N N . GLN A 1 92 ? 16.651 3.374 -0.932 1.00 98.00 92 GLN A N 1
ATOM 734 C CA . GLN A 1 92 ? 16.287 4.665 -0.348 1.00 98.00 92 GLN A CA 1
ATOM 735 C C . GLN A 1 92 ? 16.605 5.859 -1.250 1.00 98.00 92 GLN A C 1
ATOM 737 O O . GLN A 1 92 ? 16.006 6.921 -1.075 1.00 98.00 92 GLN A O 1
ATOM 742 N N . LYS A 1 93 ? 17.560 5.709 -2.169 1.00 98.06 93 LYS A N 1
ATOM 743 C CA . LYS A 1 93 ? 18.027 6.746 -3.093 1.00 98.06 93 LYS A CA 1
ATOM 744 C C . LYS A 1 93 ? 18.180 6.155 -4.500 1.00 98.06 93 LYS A C 1
ATOM 746 O O . LYS A 1 93 ? 18.284 4.933 -4.607 1.00 98.06 93 LYS A O 1
ATOM 751 N N . PRO A 1 94 ? 18.233 6.999 -5.547 1.00 98.19 94 PRO A N 1
ATOM 752 C CA . PRO A 1 94 ? 18.527 6.538 -6.898 1.00 98.19 94 PRO A CA 1
ATOM 753 C C . PRO A 1 94 ? 19.840 5.751 -6.959 1.00 98.19 94 PRO A C 1
ATOM 755 O O . PRO A 1 94 ? 20.793 6.079 -6.246 1.00 98.19 94 PRO A O 1
ATOM 758 N N . VAL A 1 95 ? 19.891 4.744 -7.833 1.00 97.38 95 VAL A N 1
ATOM 759 C CA . VAL A 1 95 ? 21.114 3.978 -8.105 1.00 97.38 95 VAL A CA 1
ATOM 760 C C . VAL A 1 95 ? 22.155 4.912 -8.747 1.00 97.38 95 VAL A C 1
ATOM 762 O O . VAL A 1 95 ? 21.841 5.545 -9.756 1.00 97.38 95 VAL A O 1
ATOM 765 N N . PRO A 1 96 ? 23.369 5.046 -8.177 1.00 96.06 96 PRO A N 1
ATOM 766 C CA . PRO A 1 96 ? 24.399 5.934 -8.713 1.00 96.06 96 PRO A CA 1
ATOM 767 C C . PRO A 1 96 ? 25.030 5.341 -9.979 1.00 96.06 96 PRO A C 1
ATOM 769 O O . PRO A 1 96 ? 25.674 4.290 -9.926 1.00 96.06 96 PRO A O 1
ATOM 772 N N . LEU A 1 97 ? 24.873 6.026 -11.114 1.00 95.81 97 LEU A N 1
ATOM 773 C CA . LEU A 1 97 ? 25.366 5.559 -12.417 1.00 95.81 97 LEU A CA 1
ATOM 774 C C . LEU A 1 97 ? 26.896 5.557 -12.506 1.00 95.81 97 LEU A C 1
ATOM 776 O O . LEU A 1 97 ? 27.464 4.796 -13.277 1.00 95.81 97 LEU A O 1
ATOM 780 N N . GLU A 1 98 ? 27.589 6.338 -11.677 1.00 95.75 98 GLU A N 1
ATOM 781 C CA . GLU A 1 98 ? 29.052 6.301 -11.599 1.00 95.75 98 GLU A CA 1
ATOM 782 C C . GLU A 1 98 ? 29.562 4.946 -11.085 1.00 95.75 98 GLU A C 1
ATOM 784 O O . GLU A 1 98 ? 30.675 4.539 -11.410 1.00 95.75 98 GLU A O 1
ATOM 789 N N . GLN A 1 99 ? 28.755 4.249 -10.275 1.00 94.88 99 GLN A N 1
ATOM 790 C CA . GLN A 1 99 ? 29.069 2.919 -9.739 1.00 94.88 99 GLN A CA 1
ATOM 791 C C . GLN A 1 99 ? 28.440 1.796 -10.575 1.00 94.88 99 GLN A C 1
ATOM 793 O O . GLN A 1 99 ? 28.930 0.667 -10.547 1.00 94.88 99 GLN A O 1
ATOM 798 N N . HIS A 1 100 ? 27.370 2.106 -11.312 1.00 94.62 100 HIS A N 1
ATOM 799 C CA . HIS A 1 100 ? 26.602 1.173 -12.138 1.00 94.62 100 HIS A CA 1
ATOM 800 C C . HIS A 1 100 ? 26.301 1.797 -13.513 1.00 94.62 100 HIS A C 1
ATOM 802 O O . HIS A 1 100 ? 25.166 2.215 -13.760 1.00 94.62 100 HIS A O 1
ATOM 808 N N . PRO A 1 101 ? 27.312 1.919 -14.396 1.00 94.31 101 PRO A N 1
ATOM 809 C CA . PRO A 1 101 ? 27.183 2.673 -15.646 1.00 94.31 101 PRO A CA 1
ATOM 810 C C . PRO A 1 101 ? 26.176 2.053 -16.618 1.00 94.31 101 PRO A C 1
ATOM 812 O O . PRO A 1 101 ? 25.495 2.768 -17.347 1.00 94.31 101 PRO A O 1
ATOM 815 N N . ASP A 1 102 ? 26.058 0.729 -16.590 1.00 96.06 102 ASP A N 1
ATOM 816 C CA . ASP A 1 102 ? 25.176 -0.082 -17.425 1.00 96.06 102 ASP A CA 1
ATOM 817 C C . ASP A 1 102 ? 23.720 -0.092 -16.933 1.00 96.06 102 ASP A C 1
ATOM 819 O O . ASP A 1 102 ? 22.823 -0.491 -17.668 1.00 96.06 102 ASP A O 1
ATOM 823 N N . TYR A 1 103 ? 23.429 0.396 -15.721 1.00 96.81 103 TYR A N 1
ATOM 824 C CA . TYR A 1 103 ? 22.068 0.396 -15.166 1.00 96.81 103 TYR A CA 1
ATOM 825 C C . TYR A 1 103 ? 21.056 1.109 -16.076 1.00 96.81 103 TYR A C 1
ATOM 827 O O . TYR A 1 103 ? 19.923 0.652 -16.224 1.00 96.81 103 TYR A O 1
ATOM 835 N N . ALA A 1 104 ? 21.471 2.205 -16.720 1.00 94.31 104 ALA A N 1
ATOM 836 C CA . ALA A 1 104 ? 20.630 2.967 -17.643 1.00 94.31 104 ALA A CA 1
ATOM 837 C C . ALA A 1 104 ? 20.354 2.239 -18.973 1.00 94.31 104 ALA A C 1
ATOM 839 O O . ALA A 1 104 ? 19.418 2.611 -19.676 1.00 94.31 104 ALA A O 1
ATOM 840 N N . GLU A 1 105 ? 21.134 1.209 -19.315 1.00 94.88 105 GLU A N 1
ATOM 841 C CA . GLU A 1 105 ? 20.907 0.380 -20.505 1.00 94.88 105 GLU A CA 1
ATOM 842 C C . GLU A 1 105 ? 19.773 -0.630 -20.278 1.00 94.88 105 GLU A C 1
ATOM 844 O O . GLU A 1 105 ? 19.037 -0.953 -21.208 1.00 94.88 105 GLU A O 1
ATOM 849 N N . TYR A 1 106 ? 19.600 -1.096 -19.035 1.00 95.62 106 TYR A N 1
ATOM 850 C CA . TYR A 1 106 ? 18.585 -2.091 -18.672 1.00 95.62 106 TYR A CA 1
ATOM 851 C C . TYR A 1 106 ? 17.311 -1.480 -18.084 1.00 95.62 106 TYR A C 1
ATOM 853 O O . TYR A 1 106 ? 16.235 -2.060 -18.209 1.00 95.62 106 TYR A O 1
ATOM 861 N N . ILE A 1 107 ? 17.410 -0.351 -17.378 1.00 97.56 107 ILE A N 1
ATOM 862 C CA . ILE A 1 107 ? 16.304 0.163 -16.566 1.00 97.56 107 ILE A CA 1
ATOM 863 C C . ILE A 1 107 ? 15.636 1.364 -17.226 1.00 97.56 107 ILE A C 1
ATOM 865 O O . ILE A 1 107 ? 16.124 2.491 -17.150 1.00 97.56 107 ILE A O 1
ATOM 869 N N . PHE A 1 108 ? 14.455 1.117 -17.797 1.00 96.38 108 PHE A N 1
ATOM 870 C CA . PHE A 1 108 ? 13.653 2.126 -18.490 1.00 96.38 108 PHE A CA 1
ATOM 871 C C . PHE A 1 108 ? 13.078 3.199 -17.550 1.00 96.38 108 PHE A C 1
ATOM 873 O O . PHE A 1 108 ? 13.114 4.391 -17.856 1.00 96.38 108 PHE A O 1
ATOM 880 N N . HIS A 1 109 ? 12.539 2.793 -16.395 1.00 97.44 109 HIS A N 1
ATOM 881 C CA . HIS A 1 109 ? 11.871 3.697 -15.453 1.00 97.44 109 HIS A CA 1
ATOM 882 C C . HIS A 1 109 ? 12.458 3.575 -14.037 1.00 97.44 109 HIS A C 1
ATOM 884 O O . HIS A 1 109 ? 11.933 2.821 -13.210 1.00 97.44 109 HIS A O 1
ATOM 890 N N . PRO A 1 110 ? 13.558 4.290 -13.723 1.00 98.00 110 PRO A N 1
ATOM 891 C CA . PRO A 1 110 ? 14.166 4.260 -12.396 1.00 98.00 110 PRO A CA 1
ATOM 892 C C . PRO A 1 110 ? 13.194 4.728 -11.305 1.00 98.00 110 PRO A C 1
ATOM 894 O O . PRO A 1 110 ? 12.527 5.750 -11.447 1.00 98.00 110 PRO A O 1
ATOM 897 N N . MET A 1 111 ? 13.148 3.999 -10.189 1.00 98.62 111 MET A N 1
ATOM 898 C CA . MET A 1 111 ? 12.314 4.335 -9.036 1.00 98.62 111 MET A CA 1
ATOM 899 C C . MET A 1 111 ? 13.006 3.932 -7.735 1.00 98.62 111 MET A C 1
ATOM 901 O O . MET A 1 111 ? 13.677 2.903 -7.668 1.00 98.62 111 MET A O 1
ATOM 905 N N . ASP A 1 112 ? 12.810 4.742 -6.699 1.00 98.75 112 ASP A N 1
ATOM 906 C CA . ASP A 1 112 ? 13.380 4.582 -5.362 1.00 98.75 112 ASP A CA 1
ATOM 907 C C . ASP A 1 112 ? 12.503 5.310 -4.325 1.00 98.75 112 ASP A C 1
ATOM 909 O O . ASP A 1 112 ? 11.638 6.119 -4.673 1.00 98.75 112 ASP A O 1
ATOM 913 N N . LEU A 1 113 ? 12.715 5.048 -3.032 1.00 98.75 113 LEU A N 1
ATOM 914 C CA . LEU A 1 113 ? 11.869 5.603 -1.967 1.00 98.75 113 LEU A CA 1
ATOM 915 C C . LEU A 1 113 ? 11.963 7.135 -1.853 1.00 98.75 113 LEU A C 1
ATOM 917 O O . LEU A 1 113 ? 11.000 7.768 -1.416 1.00 98.75 113 LEU A O 1
ATOM 921 N N . CYS A 1 114 ? 13.090 7.753 -2.220 1.00 98.38 114 CYS A N 1
ATOM 922 C CA . CYS A 1 114 ? 13.221 9.213 -2.245 1.00 98.38 114 CYS A CA 1
ATOM 923 C C . CYS A 1 114 ? 12.433 9.811 -3.416 1.00 98.38 114 CYS A C 1
ATOM 925 O O . CYS A 1 114 ? 11.786 10.848 -3.258 1.00 98.38 114 CYS A O 1
ATOM 927 N N . THR A 1 115 ? 12.431 9.145 -4.568 1.00 98.75 115 THR A N 1
ATOM 928 C CA . THR A 1 115 ? 11.608 9.534 -5.717 1.00 98.75 115 THR A CA 1
ATOM 929 C C . THR A 1 115 ? 10.114 9.393 -5.414 1.00 98.75 115 THR A C 1
ATOM 931 O O . THR A 1 115 ? 9.378 10.365 -5.599 1.00 98.75 115 THR A O 1
ATOM 934 N N . LEU A 1 116 ? 9.672 8.281 -4.809 1.00 98.81 116 LEU A N 1
ATOM 935 C CA . LEU A 1 116 ? 8.287 8.133 -4.330 1.00 98.81 116 LEU A CA 1
ATOM 936 C C . LEU A 1 116 ? 7.892 9.252 -3.358 1.00 98.81 116 LEU A C 1
ATOM 938 O O . LEU A 1 116 ? 6.804 9.816 -3.468 1.00 98.81 116 LEU A O 1
ATOM 942 N N . GLU A 1 117 ? 8.784 9.619 -2.434 1.00 98.69 117 GLU A N 1
ATOM 943 C CA . GLU A 1 117 ? 8.553 10.710 -1.483 1.00 98.69 117 GLU A CA 1
ATOM 944 C C . GLU A 1 117 ? 8.409 12.070 -2.171 1.00 98.69 117 GLU A C 1
ATOM 946 O O . GLU A 1 117 ? 7.549 12.869 -1.789 1.00 98.69 117 GLU A O 1
ATOM 951 N N . LYS A 1 118 ? 9.215 12.345 -3.201 1.00 98.69 118 LYS A N 1
ATOM 952 C CA . LYS A 1 118 ? 9.085 13.563 -4.013 1.00 98.69 118 LYS A CA 1
ATOM 953 C C . LYS A 1 118 ? 7.760 13.581 -4.773 1.00 98.69 118 LYS A C 1
ATOM 955 O O . LYS A 1 118 ? 7.090 14.611 -4.758 1.00 98.69 118 LYS A O 1
ATOM 960 N N . ASN A 1 119 ? 7.368 12.467 -5.388 1.00 98.69 119 ASN A N 1
ATOM 961 C CA . ASN A 1 119 ? 6.110 12.347 -6.127 1.00 98.69 119 ASN A CA 1
ATOM 962 C C . ASN A 1 119 ? 4.897 12.525 -5.203 1.00 98.69 119 ASN A C 1
ATOM 964 O O . ASN A 1 119 ? 3.994 13.299 -5.516 1.00 98.69 119 ASN A O 1
ATOM 968 N N . ALA A 1 120 ? 4.923 11.916 -4.012 1.00 98.56 120 ALA A N 1
ATOM 969 C CA . ALA A 1 120 ? 3.873 12.086 -3.011 1.00 98.56 120 ALA A CA 1
ATOM 970 C C . ALA A 1 120 ? 3.759 13.551 -2.567 1.00 98.56 120 ALA A C 1
ATOM 972 O O . ALA A 1 120 ? 2.659 14.100 -2.551 1.00 98.56 120 ALA A O 1
ATOM 973 N N . LYS A 1 121 ? 4.883 14.229 -2.286 1.00 98.25 121 LYS A N 1
ATOM 974 C CA . LYS A 1 121 ? 4.905 15.665 -1.930 1.00 98.25 121 LYS A CA 1
ATOM 975 C C . LYS A 1 121 ? 4.387 16.567 -3.049 1.00 98.25 121 LYS A C 1
ATOM 977 O O . LYS A 1 121 ? 3.749 17.576 -2.769 1.00 98.25 121 LYS A O 1
ATOM 982 N N . LYS A 1 122 ? 4.654 16.200 -4.304 1.00 98.44 122 LYS A N 1
ATOM 983 C CA . LYS A 1 122 ? 4.113 16.861 -5.499 1.00 98.44 122 LYS A CA 1
ATOM 984 C C . LYS A 1 122 ? 2.653 16.500 -5.784 1.00 98.44 122 LYS A C 1
ATOM 986 O O . LYS A 1 122 ? 2.110 17.021 -6.749 1.00 98.44 122 LYS A O 1
ATOM 991 N N . LYS A 1 123 ? 2.025 15.666 -4.943 1.00 98.19 123 LYS A N 1
ATOM 992 C CA . LYS A 1 123 ? 0.615 15.267 -5.042 1.00 98.19 123 LYS A CA 1
ATOM 993 C C . LYS A 1 123 ? 0.292 14.517 -6.342 1.00 98.19 123 LYS A C 1
ATOM 995 O O . LYS A 1 123 ? -0.778 14.685 -6.907 1.00 98.19 123 LYS A O 1
ATOM 1000 N N . MET A 1 124 ? 1.227 13.688 -6.804 1.00 98.06 124 MET A N 1
ATOM 1001 C CA . MET A 1 124 ? 1.111 12.949 -8.070 1.00 98.06 124 MET A CA 1
ATOM 1002 C C . MET A 1 124 ? 0.203 11.711 -8.003 1.00 98.06 124 MET A C 1
ATOM 1004 O O . MET A 1 124 ? 0.002 11.066 -9.024 1.00 98.06 124 MET A O 1
ATOM 1008 N N . TYR A 1 125 ? -0.308 11.351 -6.824 1.00 98.38 125 TYR A N 1
ATOM 1009 C CA . TYR A 1 125 ? -1.106 10.141 -6.622 1.00 98.38 125 TYR A CA 1
ATOM 1010 C C . TYR A 1 125 ? -2.527 10.524 -6.212 1.00 98.38 125 TYR A C 1
ATOM 1012 O O . TYR A 1 125 ? -2.701 11.148 -5.161 1.00 98.38 125 TYR A O 1
ATOM 1020 N N . GLY A 1 126 ? -3.519 10.156 -7.029 1.00 97.00 126 GLY A N 1
ATOM 1021 C CA . GLY A 1 126 ? -4.936 10.363 -6.727 1.00 97.00 126 GLY A CA 1
ATOM 1022 C C . GLY A 1 126 ? -5.532 9.268 -5.841 1.00 97.00 126 GLY A C 1
ATOM 1023 O O . GLY A 1 126 ? -6.493 9.522 -5.123 1.00 97.00 126 GLY A O 1
ATOM 1024 N N . CYS A 1 127 ? -4.929 8.078 -5.825 1.00 98.50 127 CYS A N 1
ATOM 1025 C CA . CYS A 1 127 ? -5.364 6.947 -5.007 1.00 98.50 127 CYS A CA 1
ATOM 1026 C C . CYS A 1 127 ? -4.184 6.098 -4.495 1.00 98.50 127 CYS A C 1
ATOM 1028 O O . CYS A 1 127 ? -3.028 6.272 -4.899 1.00 98.50 127 CYS A O 1
ATOM 1030 N N . THR A 1 128 ? -4.472 5.154 -3.595 1.00 98.62 128 THR A N 1
ATOM 1031 C CA . THR A 1 128 ? -3.477 4.210 -3.053 1.00 98.62 128 THR A CA 1
ATOM 1032 C C . THR A 1 128 ? -2.927 3.252 -4.118 1.00 98.62 128 THR A C 1
ATOM 1034 O O . THR A 1 128 ? -1.736 2.934 -4.099 1.00 98.62 128 THR A O 1
ATOM 1037 N N . GLU A 1 129 ? -3.750 2.853 -5.094 1.00 98.56 129 GLU A N 1
ATOM 1038 C CA . GLU A 1 129 ? -3.338 2.002 -6.220 1.00 98.56 129 GLU A CA 1
ATOM 1039 C C . GLU A 1 129 ? -2.303 2.700 -7.114 1.00 98.56 129 GLU A C 1
ATOM 1041 O O . GLU A 1 129 ? -1.324 2.073 -7.517 1.00 98.56 129 GLU A O 1
ATOM 1046 N N . ALA A 1 130 ? -2.448 4.009 -7.357 1.00 98.69 130 ALA A N 1
ATOM 1047 C CA . ALA A 1 130 ? -1.479 4.788 -8.131 1.00 98.69 130 ALA A CA 1
ATOM 1048 C C . ALA A 1 130 ? -0.105 4.823 -7.443 1.00 98.69 130 ALA A C 1
ATOM 1050 O O . ALA A 1 130 ? 0.924 4.582 -8.078 1.00 98.69 130 ALA A O 1
ATOM 1051 N N . PHE A 1 131 ? -0.084 5.050 -6.124 1.00 98.88 131 PHE A N 1
ATOM 1052 C CA . PHE A 1 131 ? 1.150 5.002 -5.338 1.00 98.88 131 PHE A CA 1
ATOM 1053 C C . PHE A 1 131 ? 1.801 3.612 -5.368 1.00 98.88 131 PHE A C 1
ATOM 1055 O O . PHE A 1 131 ? 3.011 3.486 -5.577 1.00 98.88 131 PHE A O 1
ATOM 1062 N N . LEU A 1 132 ? 1.006 2.557 -5.171 1.00 98.88 132 LEU A N 1
ATOM 1063 C CA . LEU A 1 132 ? 1.493 1.180 -5.171 1.00 98.88 132 LEU A CA 1
ATOM 1064 C C . LEU A 1 132 ? 2.048 0.768 -6.542 1.00 98.88 132 LEU A C 1
ATOM 1066 O O . LEU A 1 132 ? 3.082 0.098 -6.611 1.00 98.88 132 LEU A O 1
ATOM 1070 N N . ALA A 1 133 ? 1.391 1.174 -7.629 1.00 98.62 133 ALA A N 1
ATOM 1071 C CA . ALA A 1 133 ? 1.835 0.900 -8.988 1.00 98.62 133 ALA A CA 1
ATOM 1072 C C . ALA A 1 133 ? 3.223 1.497 -9.264 1.00 98.62 133 ALA A C 1
ATOM 1074 O O . ALA A 1 133 ? 4.063 0.827 -9.877 1.00 98.62 133 ALA A O 1
ATOM 1075 N N . ASP A 1 134 ? 3.492 2.713 -8.783 1.00 98.69 134 ASP A N 1
ATOM 1076 C CA . ASP A 1 134 ? 4.819 3.325 -8.876 1.00 98.69 134 ASP A CA 1
ATOM 1077 C C . ASP A 1 134 ? 5.833 2.627 -7.971 1.00 98.69 134 ASP A C 1
ATOM 1079 O O . ASP A 1 134 ? 6.939 2.313 -8.408 1.00 98.69 134 ASP A O 1
ATOM 1083 N N . ALA A 1 135 ? 5.454 2.285 -6.736 1.00 98.88 135 ALA A N 1
ATOM 1084 C CA . ALA A 1 135 ? 6.345 1.573 -5.826 1.00 98.88 135 ALA A CA 1
ATOM 1085 C C . ALA A 1 135 ? 6.839 0.241 -6.414 1.00 98.88 135 ALA A C 1
ATOM 1087 O O . ALA A 1 135 ? 8.019 -0.087 -6.279 1.00 98.88 135 ALA A O 1
ATOM 1088 N N . LYS A 1 136 ? 5.977 -0.503 -7.122 1.00 98.88 136 LYS A N 1
ATOM 1089 C CA . LYS A 1 136 ? 6.319 -1.785 -7.766 1.00 98.88 136 LYS A CA 1
ATOM 1090 C C . LYS A 1 136 ? 7.460 -1.686 -8.788 1.00 98.88 136 LYS A C 1
ATOM 1092 O O . LYS A 1 136 ? 8.141 -2.695 -8.990 1.00 98.88 136 LYS A O 1
ATOM 1097 N N . TRP A 1 137 ? 7.743 -0.509 -9.362 1.00 98.81 137 TRP A N 1
ATOM 1098 C CA . TRP A 1 137 ? 8.925 -0.317 -10.217 1.00 98.81 137 TRP A CA 1
ATOM 1099 C C . TRP A 1 137 ? 10.230 -0.640 -9.486 1.00 98.81 137 TRP A C 1
ATOM 1101 O O . TRP A 1 137 ? 11.136 -1.200 -10.093 1.00 98.81 137 TRP A O 1
ATOM 1111 N N . ILE A 1 138 ? 10.314 -0.389 -8.174 1.00 98.81 138 ILE A N 1
ATOM 1112 C CA . ILE A 1 138 ? 11.499 -0.725 -7.366 1.00 98.81 138 ILE A CA 1
ATOM 1113 C C . ILE A 1 138 ? 11.811 -2.223 -7.470 1.00 98.81 138 ILE A C 1
ATOM 1115 O O . ILE A 1 138 ? 12.951 -2.618 -7.720 1.00 98.81 138 ILE A O 1
ATOM 1119 N N . LEU A 1 139 ? 10.795 -3.073 -7.299 1.00 98.88 139 LEU A N 1
ATOM 1120 C CA . LEU A 1 139 ? 10.962 -4.521 -7.389 1.00 98.88 139 LEU A CA 1
ATOM 1121 C C . LEU A 1 139 ? 11.196 -4.973 -8.830 1.00 98.88 139 LEU A C 1
ATOM 1123 O O . LEU A 1 139 ? 12.079 -5.797 -9.058 1.00 98.88 139 LEU A O 1
ATOM 1127 N N . HIS A 1 140 ? 10.439 -4.427 -9.782 1.00 98.88 140 HIS A N 1
ATOM 1128 C CA . HIS A 1 140 ? 10.572 -4.750 -11.200 1.00 98.88 140 HIS A CA 1
ATOM 1129 C C . HIS A 1 140 ? 12.006 -4.499 -11.697 1.00 98.88 140 HIS A C 1
ATOM 1131 O O . HIS A 1 140 ? 12.668 -5.428 -12.163 1.00 98.88 140 HIS A O 1
ATOM 1137 N N . ASN A 1 141 ? 12.530 -3.293 -11.461 1.00 98.81 141 ASN A N 1
ATOM 1138 C CA . ASN A 1 141 ? 13.895 -2.901 -11.817 1.00 98.81 141 ASN A CA 1
ATOM 1139 C C . ASN A 1 141 ? 14.938 -3.760 -11.100 1.00 98.81 141 ASN A C 1
ATOM 1141 O O . ASN A 1 141 ? 15.922 -4.196 -11.695 1.00 98.81 141 ASN A O 1
ATOM 1145 N N . CYS A 1 142 ? 14.718 -4.053 -9.814 1.00 98.75 142 CYS A N 1
ATOM 1146 C CA . CYS A 1 142 ? 15.642 -4.883 -9.055 1.00 98.75 142 CYS A CA 1
ATOM 1147 C C . CYS A 1 142 ? 15.740 -6.304 -9.630 1.00 98.75 142 CYS A C 1
ATOM 1149 O O . CYS A 1 142 ? 16.840 -6.854 -9.668 1.00 98.75 142 CYS A O 1
ATOM 1151 N N . ILE A 1 143 ? 14.628 -6.890 -10.090 1.00 98.81 143 ILE A N 1
ATOM 1152 C CA . ILE A 1 143 ? 14.619 -8.219 -10.715 1.00 98.81 143 ILE A CA 1
ATOM 1153 C C . ILE A 1 143 ? 15.351 -8.205 -12.055 1.00 98.81 143 ILE A C 1
ATOM 1155 O O . ILE A 1 143 ? 16.122 -9.129 -12.296 1.00 98.81 143 ILE A O 1
ATOM 1159 N N . ILE A 1 144 ? 15.135 -7.187 -12.892 1.00 98.56 144 ILE A N 1
ATOM 1160 C CA . ILE A 1 144 ? 15.817 -7.067 -14.189 1.00 98.56 144 ILE A CA 1
ATOM 1161 C C . ILE A 1 144 ? 17.327 -6.981 -13.982 1.00 98.56 144 ILE A C 1
ATOM 1163 O O . ILE A 1 144 ? 18.070 -7.797 -14.515 1.00 98.56 144 ILE A O 1
ATOM 1167 N N . TYR A 1 145 ? 17.770 -6.031 -13.157 1.00 98.38 145 TYR A N 1
ATOM 1168 C CA . TYR A 1 145 ? 19.192 -5.731 -13.027 1.00 98.38 145 TYR A CA 1
ATOM 1169 C C . TYR A 1 145 ? 19.958 -6.778 -12.205 1.00 98.38 145 TYR A C 1
ATOM 1171 O O . TYR A 1 145 ? 21.097 -7.106 -12.514 1.00 98.38 145 TYR A O 1
ATOM 1179 N N . ASN A 1 146 ? 19.350 -7.326 -11.145 1.00 98.06 146 ASN A N 1
ATOM 1180 C CA . ASN A 1 146 ? 20.054 -8.223 -10.216 1.00 98.06 146 ASN A CA 1
ATOM 1181 C C . ASN A 1 146 ? 19.664 -9.702 -10.367 1.00 98.06 146 ASN A C 1
ATOM 1183 O O . ASN A 1 146 ? 20.359 -10.578 -9.853 1.00 98.06 146 ASN A O 1
ATOM 1187 N N . GLY A 1 147 ? 18.539 -9.999 -11.017 1.00 98.31 147 GLY A N 1
ATOM 1188 C CA . GLY A 1 147 ? 17.958 -11.338 -11.098 1.00 98.31 147 GLY A CA 1
ATOM 1189 C C . GLY A 1 147 ? 17.039 -11.692 -9.921 1.00 98.31 147 GLY A C 1
ATOM 1190 O O . GLY A 1 147 ? 17.272 -11.345 -8.766 1.00 98.31 147 GLY A O 1
ATOM 1191 N N . GLY A 1 148 ? 15.990 -12.475 -10.197 1.00 97.44 148 GLY A N 1
ATOM 1192 C CA . GLY A 1 148 ? 14.890 -12.751 -9.255 1.00 97.44 148 GLY A CA 1
ATOM 1193 C C . GLY A 1 148 ? 15.256 -13.444 -7.929 1.00 97.44 148 GLY A C 1
ATOM 1194 O O . GLY A 1 148 ? 14.493 -13.371 -6.958 1.00 97.44 148 GLY A O 1
ATOM 1195 N N . ASN A 1 149 ? 16.414 -14.109 -7.881 1.00 97.12 149 ASN A N 1
ATOM 1196 C CA . ASN A 1 149 ? 16.917 -14.828 -6.705 1.00 97.12 149 ASN A CA 1
ATOM 1197 C C . ASN A 1 149 ? 17.943 -14.022 -5.896 1.00 97.12 149 ASN A C 1
ATOM 1199 O O . ASN A 1 149 ? 18.393 -14.488 -4.851 1.00 97.12 149 ASN A O 1
ATOM 1203 N N . HIS A 1 150 ? 18.303 -12.818 -6.343 1.00 98.44 150 HIS A N 1
ATOM 1204 C CA . HIS A 1 150 ? 19.316 -12.008 -5.685 1.00 98.44 150 HIS A CA 1
ATOM 1205 C C . HIS A 1 150 ? 18.872 -11.530 -4.295 1.00 98.44 150 HIS A C 1
ATOM 1207 O O . HIS A 1 150 ? 17.683 -11.328 -4.027 1.00 98.44 150 HIS A O 1
ATOM 1213 N N . LYS A 1 151 ? 19.839 -11.308 -3.393 1.00 98.00 151 LYS A N 1
ATOM 1214 C CA . LYS A 1 151 ? 19.568 -10.849 -2.020 1.00 98.00 151 LYS A CA 1
ATOM 1215 C C . LYS A 1 151 ? 18.834 -9.506 -2.009 1.00 98.00 151 LYS A C 1
ATOM 1217 O O . LYS A 1 151 ? 17.873 -9.351 -1.258 1.00 98.00 151 LYS A O 1
ATOM 1222 N N . LEU A 1 152 ? 19.245 -8.569 -2.869 1.00 98.06 152 LEU A N 1
ATOM 1223 C CA . LEU A 1 152 ? 18.567 -7.274 -3.010 1.00 98.06 152 LEU A CA 1
ATOM 1224 C C . LEU A 1 152 ? 17.114 -7.452 -3.445 1.00 98.06 152 LEU A C 1
ATOM 1226 O O . LEU A 1 152 ? 16.234 -6.807 -2.889 1.00 98.06 152 LEU A O 1
ATOM 1230 N N . THR A 1 153 ? 16.828 -8.394 -4.341 1.00 98.62 153 THR A N 1
ATOM 1231 C CA . THR A 1 153 ? 15.458 -8.674 -4.770 1.00 98.62 153 THR A CA 1
ATOM 1232 C C . THR A 1 153 ? 14.585 -9.184 -3.627 1.00 98.62 153 THR A C 1
ATOM 1234 O O . THR A 1 153 ? 13.420 -8.803 -3.541 1.00 98.62 153 THR A O 1
ATOM 1237 N N . GLN A 1 154 ? 15.119 -9.996 -2.707 1.00 98.31 154 GLN A N 1
ATOM 1238 C CA . GLN A 1 154 ? 14.351 -10.397 -1.520 1.00 98.31 154 GLN A CA 1
ATOM 1239 C C . GLN A 1 154 ? 14.035 -9.196 -0.620 1.00 98.31 154 GLN A C 1
ATOM 1241 O O . GLN A 1 154 ? 12.928 -9.100 -0.097 1.00 98.31 154 GLN A O 1
ATOM 1246 N N . ILE A 1 155 ? 14.966 -8.248 -0.490 1.00 98.44 155 ILE A N 1
ATOM 1247 C CA . ILE A 1 155 ? 14.742 -7.003 0.257 1.00 98.44 155 ILE A CA 1
ATOM 1248 C C . ILE A 1 155 ? 13.702 -6.125 -0.462 1.00 98.44 155 ILE A C 1
ATOM 1250 O O . ILE A 1 155 ? 12.774 -5.641 0.182 1.00 98.44 155 ILE A O 1
ATOM 1254 N N . ALA A 1 156 ? 13.777 -5.983 -1.789 1.00 98.69 156 ALA A N 1
ATOM 1255 C CA . ALA A 1 156 ? 12.786 -5.250 -2.577 1.00 98.69 156 ALA A CA 1
ATOM 1256 C C . ALA A 1 156 ? 11.374 -5.840 -2.414 1.00 98.69 156 ALA A C 1
ATOM 1258 O O . ALA A 1 156 ? 10.416 -5.096 -2.223 1.00 98.69 156 ALA A O 1
ATOM 1259 N N . LYS A 1 157 ? 11.234 -7.175 -2.398 1.00 98.56 157 LYS A N 1
ATOM 1260 C CA . LYS A 1 157 ? 9.946 -7.839 -2.118 1.00 98.56 157 LYS A CA 1
ATOM 1261 C C . LYS A 1 157 ? 9.395 -7.465 -0.744 1.00 98.56 157 LYS A C 1
ATOM 1263 O O . LYS A 1 157 ? 8.194 -7.253 -0.617 1.00 98.56 157 LYS A O 1
ATOM 1268 N N . VAL A 1 158 ? 10.252 -7.361 0.275 1.00 98.25 158 VAL A N 1
ATOM 1269 C CA . VAL A 1 158 ? 9.840 -6.896 1.610 1.00 98.25 158 VAL A CA 1
ATOM 1270 C C . VAL A 1 158 ? 9.368 -5.442 1.558 1.00 98.25 158 VAL A C 1
ATOM 1272 O O . VAL A 1 158 ? 8.318 -5.143 2.119 1.00 98.25 158 VAL A O 1
ATOM 1275 N N . VAL A 1 159 ? 10.076 -4.558 0.846 1.00 98.69 159 VAL A N 1
ATOM 1276 C CA . VAL A 1 159 ? 9.663 -3.154 0.661 1.00 98.69 159 VAL A CA 1
ATOM 1277 C C . VAL A 1 159 ? 8.272 -3.062 0.026 1.00 98.69 159 VAL A C 1
ATOM 1279 O O . VAL A 1 159 ? 7.419 -2.340 0.541 1.00 98.69 159 VAL A O 1
ATOM 1282 N N . ILE A 1 160 ? 8.008 -3.821 -1.044 1.00 98.75 160 ILE A N 1
ATOM 1283 C CA . ILE A 1 160 ? 6.688 -3.828 -1.698 1.00 98.75 160 ILE A CA 1
ATOM 1284 C C . ILE A 1 160 ? 5.618 -4.440 -0.797 1.00 98.75 160 ILE A C 1
ATOM 1286 O O . ILE A 1 160 ? 4.534 -3.879 -0.692 1.00 98.75 160 ILE A O 1
ATOM 1290 N N . LYS A 1 161 ? 5.926 -5.514 -0.067 1.00 98.56 161 LYS A N 1
ATOM 1291 C CA . LYS A 1 161 ? 4.984 -6.109 0.889 1.00 98.56 161 LYS A CA 1
ATOM 1292 C C . LYS A 1 161 ? 4.583 -5.131 1.999 1.00 98.56 161 LYS A C 1
ATOM 1294 O O . LYS A 1 161 ? 3.430 -5.120 2.420 1.00 98.56 161 LYS A O 1
ATOM 1299 N N . ILE A 1 162 ? 5.524 -4.314 2.481 1.00 98.69 162 ILE A N 1
ATOM 1300 C CA . ILE A 1 162 ? 5.218 -3.235 3.429 1.00 98.69 162 ILE A CA 1
ATOM 1301 C C . ILE A 1 162 ? 4.327 -2.195 2.746 1.00 98.69 162 ILE A C 1
ATOM 1303 O O . ILE A 1 162 ? 3.298 -1.845 3.304 1.00 98.69 162 ILE A O 1
ATOM 1307 N N . CYS A 1 163 ? 4.663 -1.755 1.530 1.00 98.81 163 CYS A N 1
ATOM 1308 C CA . CYS A 1 163 ? 3.839 -0.816 0.762 1.00 98.81 163 CYS A CA 1
ATOM 1309 C C . CYS A 1 163 ? 2.379 -1.285 0.636 1.00 98.81 163 CYS A C 1
ATOM 1311 O O . CYS A 1 163 ? 1.465 -0.547 0.994 1.00 98.81 163 CYS A O 1
ATOM 1313 N N . GLU A 1 164 ? 2.165 -2.528 0.197 1.00 98.81 164 GLU A N 1
ATOM 1314 C CA . GLU A 1 164 ? 0.838 -3.144 0.065 1.00 98.81 164 GLU A CA 1
ATOM 1315 C C . GLU A 1 164 ? 0.075 -3.146 1.394 1.00 98.81 164 GLU A C 1
ATOM 1317 O O . GLU A 1 164 ? -1.111 -2.817 1.437 1.00 98.81 164 GLU A O 1
ATOM 1322 N N . HIS A 1 165 ? 0.759 -3.489 2.490 1.00 98.25 165 HIS A N 1
ATOM 1323 C CA . HIS A 1 165 ? 0.165 -3.471 3.821 1.00 98.25 165 HIS A CA 1
ATOM 1324 C C . HIS A 1 165 ? -0.277 -2.062 4.232 1.00 98.25 165 HIS A C 1
ATOM 1326 O O . HIS A 1 165 ? -1.418 -1.887 4.655 1.00 98.25 165 HIS A O 1
ATOM 1332 N N . GLU A 1 166 ? 0.592 -1.063 4.073 1.00 98.69 166 GLU A N 1
ATOM 1333 C CA . GLU A 1 166 ? 0.294 0.322 4.443 1.00 98.69 166 GLU A CA 1
ATOM 1334 C C . GLU A 1 166 ? -0.840 0.908 3.585 1.00 98.69 166 GLU A C 1
ATOM 1336 O O . GLU A 1 166 ? -1.722 1.575 4.123 1.00 98.69 166 GLU A O 1
ATOM 1341 N N . MET A 1 167 ? -0.876 0.617 2.277 1.00 98.69 167 MET A N 1
ATOM 1342 C CA . MET A 1 167 ? -1.980 1.041 1.404 1.00 98.69 167 MET A CA 1
ATOM 1343 C C . MET A 1 167 ? -3.303 0.418 1.846 1.00 98.69 167 MET A C 1
ATOM 1345 O O . MET A 1 167 ? -4.298 1.125 1.987 1.00 98.69 167 MET A O 1
ATOM 1349 N N . ASN A 1 168 ? -3.313 -0.882 2.157 1.00 97.69 168 ASN A N 1
ATOM 1350 C CA . ASN A 1 168 ? -4.510 -1.532 2.682 1.00 97.69 168 ASN A CA 1
ATOM 1351 C C . ASN A 1 168 ? -4.945 -0.945 4.038 1.00 97.69 168 ASN A C 1
ATOM 1353 O O . ASN A 1 168 ? -6.141 -0.840 4.284 1.00 97.69 168 ASN A O 1
ATOM 1357 N N . GLU A 1 169 ? -4.022 -0.564 4.923 1.00 97.75 169 GLU A N 1
ATOM 1358 C CA . GLU A 1 169 ? -4.387 0.072 6.197 1.00 97.75 169 GLU A CA 1
ATOM 1359 C C . GLU A 1 169 ? -5.016 1.460 6.002 1.00 97.75 169 GLU A C 1
ATOM 1361 O O . GLU A 1 169 ? -5.986 1.786 6.693 1.00 97.75 169 GLU A O 1
ATOM 1366 N N . ILE A 1 170 ? -4.530 2.243 5.031 1.00 98.25 170 ILE A N 1
ATOM 1367 C CA . ILE A 1 170 ? -5.175 3.498 4.614 1.00 98.25 170 ILE A CA 1
ATOM 1368 C C . ILE A 1 170 ? -6.590 3.213 4.085 1.00 98.25 170 ILE A C 1
ATOM 1370 O O . ILE A 1 170 ? -7.537 3.865 4.519 1.00 98.25 170 ILE A O 1
ATOM 1374 N N . GLU A 1 171 ? -6.753 2.212 3.214 1.00 97.19 171 GLU A N 1
ATOM 1375 C CA . GLU A 1 171 ? -8.052 1.818 2.640 1.00 97.19 171 GLU A CA 1
ATOM 1376 C C . GLU A 1 171 ? -9.057 1.297 3.681 1.00 97.19 171 GLU A C 1
ATOM 1378 O O . GLU A 1 171 ? -10.266 1.463 3.524 1.00 97.19 171 GLU A O 1
ATOM 1383 N N . VAL A 1 172 ? -8.587 0.663 4.760 1.00 96.50 172 VAL A N 1
ATOM 1384 C CA . VAL A 1 172 ? -9.457 0.210 5.858 1.00 96.50 172 VAL A CA 1
ATOM 1385 C C . VAL A 1 172 ? -10.071 1.408 6.575 1.00 96.50 172 VAL A C 1
ATOM 1387 O O . VAL A 1 172 ? -11.283 1.456 6.781 1.00 96.50 172 VAL A O 1
ATOM 1390 N N . CYS A 1 173 ? -9.233 2.349 7.011 1.00 97.00 173 CYS A N 1
ATOM 1391 C CA . CYS A 1 173 ? -9.681 3.577 7.653 1.00 97.00 173 CYS A CA 1
ATOM 1392 C C . CYS A 1 173 ? -8.527 4.594 7.732 1.00 97.00 173 CYS A C 1
ATOM 1394 O O . CYS A 1 173 ? -7.637 4.439 8.580 1.00 97.00 173 CYS A O 1
ATOM 1396 N N . PRO A 1 174 ? -8.573 5.684 6.944 1.00 97.31 174 PRO A N 1
ATOM 1397 C CA . PRO A 1 174 ? -7.509 6.686 6.922 1.00 97.31 174 PRO A CA 1
ATOM 1398 C C . PRO A 1 174 ? -7.269 7.377 8.271 1.00 97.31 174 PRO A C 1
ATOM 1400 O O . PRO A 1 174 ? -6.129 7.649 8.645 1.00 97.31 174 PRO A O 1
ATOM 1403 N N . GLU A 1 175 ? -8.336 7.630 9.036 1.00 96.25 175 GLU A N 1
ATOM 1404 C CA . GLU A 1 175 ? -8.249 8.262 10.358 1.00 96.25 175 GLU A CA 1
ATOM 1405 C C . GLU A 1 175 ? -7.592 7.330 11.390 1.00 96.25 175 GLU A C 1
ATOM 1407 O O . GLU A 1 175 ? -6.702 7.755 12.126 1.00 96.25 175 GLU A O 1
ATOM 1412 N N . CYS A 1 176 ? -7.966 6.042 11.412 1.00 95.88 176 CYS A N 1
ATOM 1413 C CA . CYS A 1 176 ? -7.310 5.050 12.272 1.00 95.88 176 CYS A CA 1
ATOM 1414 C C . CYS A 1 176 ? -5.842 4.840 11.883 1.00 95.88 176 CYS A C 1
ATOM 1416 O O . CYS A 1 176 ? -4.999 4.660 12.765 1.00 95.88 176 CYS A O 1
ATOM 1418 N N . TYR A 1 177 ? -5.529 4.855 10.584 1.00 96.88 177 TYR A N 1
ATOM 1419 C CA . TYR A 1 177 ? -4.155 4.774 10.099 1.00 96.88 177 TYR A CA 1
ATOM 1420 C C . TYR A 1 177 ? -3.322 5.966 10.582 1.00 96.88 177 TYR A C 1
ATOM 1422 O O . TYR A 1 177 ? -2.242 5.784 11.151 1.00 96.88 177 TYR A O 1
ATOM 1430 N N . LEU A 1 178 ? -3.851 7.185 10.434 1.00 96.12 178 LEU A N 1
ATOM 1431 C CA . LEU A 1 178 ? -3.185 8.401 10.889 1.00 96.12 178 LEU A CA 1
ATOM 1432 C C . LEU A 1 178 ? -2.930 8.384 12.400 1.00 96.12 178 LEU A C 1
ATOM 1434 O O . LEU A 1 178 ? -1.803 8.638 12.832 1.00 96.12 178 LEU A O 1
ATOM 1438 N N . ALA A 1 179 ? -3.948 8.044 13.194 1.00 94.19 179 ALA A N 1
ATOM 1439 C CA . ALA A 1 179 ? -3.831 7.950 14.647 1.00 94.19 179 ALA A CA 1
ATOM 1440 C C . ALA A 1 179 ? -2.750 6.931 15.059 1.00 94.19 179 ALA A C 1
ATOM 1442 O O . ALA A 1 179 ? -1.884 7.232 15.886 1.00 94.19 179 ALA A O 1
ATOM 1443 N N . ALA A 1 180 ? -2.726 5.759 14.410 1.00 93.69 180 ALA A N 1
ATOM 1444 C CA . ALA A 1 180 ? -1.718 4.725 14.653 1.00 93.69 180 ALA A CA 1
ATOM 1445 C C . ALA A 1 180 ? -0.294 5.173 14.277 1.00 93.69 180 ALA A C 1
ATOM 1447 O O . ALA A 1 180 ? 0.679 4.766 14.919 1.00 93.69 180 ALA A O 1
ATOM 1448 N N . CYS A 1 181 ? -0.152 6.013 13.249 1.00 94.00 181 CYS A N 1
ATOM 1449 C CA . CYS A 1 181 ? 1.138 6.552 12.826 1.00 94.00 181 CYS A CA 1
ATOM 1450 C C . CYS A 1 181 ? 1.661 7.638 13.768 1.00 94.00 181 CYS A C 1
ATOM 1452 O O . CYS A 1 181 ? 2.859 7.678 14.045 1.00 94.00 181 CYS A O 1
ATOM 1454 N N . GLN A 1 182 ? 0.778 8.502 14.271 1.00 90.75 182 GLN A N 1
ATOM 1455 C CA . GLN A 1 182 ? 1.161 9.606 15.152 1.00 90.75 182 GLN A CA 1
ATOM 1456 C C . GLN A 1 182 ? 1.477 9.157 16.583 1.00 90.75 182 GLN A C 1
ATOM 1458 O O . GLN A 1 182 ? 2.215 9.862 17.267 1.00 90.75 182 GLN A O 1
ATOM 1463 N N . LYS A 1 183 ? 0.958 7.998 17.022 1.00 82.69 183 LYS A N 1
ATOM 1464 C CA . LYS A 1 183 ? 1.221 7.400 18.346 1.00 82.69 183 LYS A CA 1
ATOM 1465 C C . LYS A 1 183 ? 1.073 8.388 19.513 1.00 82.69 183 LYS A C 1
ATOM 1467 O O . LYS A 1 183 ? 1.875 8.383 20.443 1.00 82.69 183 LYS A O 1
ATOM 1472 N N . ARG A 1 184 ? 0.057 9.250 19.457 1.00 87.06 184 ARG A N 1
ATOM 1473 C CA . ARG A 1 184 ? -0.310 10.095 20.600 1.00 87.06 184 ARG A CA 1
ATOM 1474 C C . ARG A 1 184 ? -0.810 9.218 21.750 1.00 87.06 184 ARG A C 1
ATOM 1476 O O . ARG A 1 184 ? -1.258 8.089 21.527 1.00 87.06 184 ARG A O 1
ATOM 1483 N N . ASP A 1 185 ? -0.758 9.738 22.970 1.00 85.12 185 ASP A N 1
ATOM 1484 C CA . ASP A 1 185 ? -1.364 9.053 24.110 1.00 85.12 185 ASP A CA 1
ATOM 1485 C C . ASP A 1 185 ? -2.849 8.804 23.834 1.00 85.12 185 ASP A C 1
ATOM 1487 O O . ASP A 1 185 ? -3.553 9.681 23.336 1.00 85.12 185 ASP A O 1
ATOM 1491 N N . ASN A 1 186 ? -3.318 7.589 24.130 1.00 86.75 186 ASN A N 1
ATOM 1492 C CA . ASN A 1 186 ? -4.685 7.151 23.845 1.00 86.75 186 ASN A CA 1
ATOM 1493 C C . ASN A 1 186 ? -5.099 7.299 22.366 1.00 86.75 186 ASN A C 1
ATOM 1495 O O . ASN A 1 186 ? -6.281 7.491 22.087 1.00 86.75 186 ASN A O 1
ATOM 1499 N N . TRP A 1 187 ? -4.165 7.179 21.408 1.00 92.56 187 TRP A N 1
ATOM 1500 C CA . TRP A 1 187 ? -4.468 7.264 19.968 1.00 92.56 187 TRP A CA 1
ATOM 1501 C C . TRP A 1 187 ? -5.618 6.336 19.547 1.00 92.56 187 TRP A C 1
ATOM 1503 O O . TRP A 1 187 ? -6.422 6.679 18.682 1.00 92.56 187 TRP A O 1
ATOM 1513 N N . PHE A 1 188 ? -5.735 5.162 20.177 1.00 95.12 188 PHE A N 1
ATOM 1514 C CA . PHE A 1 188 ? -6.800 4.211 19.878 1.00 95.12 188 PHE A CA 1
ATOM 1515 C C . PHE A 1 188 ? -8.149 4.597 20.505 1.00 95.12 188 PHE A C 1
ATOM 1517 O O . PHE A 1 188 ? -9.183 4.058 20.119 1.00 95.12 188 PHE A O 1
ATOM 1524 N N . CYS A 1 189 ? -8.185 5.582 21.399 1.00 94.75 189 CYS A N 1
ATOM 1525 C CA . CYS A 1 189 ? -9.410 6.144 21.959 1.00 94.75 189 CYS A CA 1
ATOM 1526 C C . CYS A 1 189 ? -9.965 7.317 21.142 1.00 94.75 189 CYS A C 1
ATOM 1528 O O . CYS A 1 189 ? -11.028 7.836 21.488 1.00 94.75 189 CYS A O 1
ATOM 1530 N N . GLU A 1 190 ? -9.299 7.743 20.069 1.00 92.25 190 GLU A N 1
ATOM 1531 C CA . GLU A 1 190 ? -9.812 8.808 19.210 1.00 92.25 190 GLU A CA 1
ATOM 1532 C C . GLU A 1 190 ? -10.938 8.276 18.293 1.00 92.25 190 GLU A C 1
ATOM 1534 O O . GLU A 1 190 ? -10.774 7.253 17.611 1.00 92.25 190 GLU A O 1
ATOM 1539 N N . PRO A 1 191 ? -12.122 8.918 18.284 1.00 94.31 191 PRO A N 1
ATOM 1540 C CA . PRO A 1 191 ? -13.220 8.540 17.407 1.00 94.31 191 PRO A CA 1
ATOM 1541 C C . PRO A 1 191 ? -13.027 9.072 15.988 1.00 94.31 191 PRO A C 1
ATOM 1543 O O . PRO A 1 191 ? -12.936 10.282 15.760 1.00 94.31 191 PRO A O 1
ATOM 1546 N N . CYS A 1 192 ? -13.067 8.153 15.023 1.00 95.44 192 CYS A N 1
ATOM 1547 C CA . CYS A 1 192 ? -13.190 8.471 13.604 1.00 95.44 192 CYS A CA 1
ATOM 1548 C C . CYS A 1 192 ? -14.483 9.246 13.323 1.00 95.44 192 CYS A C 1
ATOM 1550 O O . CYS A 1 192 ? -15.423 9.247 14.121 1.00 95.44 192 CYS A O 1
ATOM 1552 N N . SER A 1 193 ? -14.521 9.930 12.187 1.00 93.94 193 SER A N 1
ATOM 1553 C CA . SER A 1 193 ? -15.662 10.735 11.748 1.00 93.94 193 SER A CA 1
ATOM 1554 C C . SER A 1 193 ? -16.888 9.873 11.444 1.00 93.94 193 SER A C 1
ATOM 1556 O O . SER A 1 193 ? -18.006 10.287 11.729 1.00 93.94 193 SER A O 1
ATOM 1558 N N . ASN A 1 194 ? -16.669 8.642 10.973 1.00 92.44 194 ASN A N 1
ATOM 1559 C CA . ASN A 1 194 ? -17.653 7.564 11.016 1.00 92.44 194 ASN A CA 1
ATOM 1560 C C . ASN A 1 194 ? -17.234 6.548 12.097 1.00 92.44 194 ASN A C 1
ATOM 1562 O O . ASN A 1 194 ? -16.336 5.742 11.833 1.00 92.44 194 ASN A O 1
ATOM 1566 N N . PRO A 1 195 ? -17.815 6.592 13.312 1.00 94.12 195 PRO A N 1
ATOM 1567 C CA . PRO A 1 195 ? -17.419 5.720 14.413 1.00 94.12 195 PRO A CA 1
ATOM 1568 C C . PRO A 1 195 ? -17.517 4.238 14.059 1.00 94.12 195 PRO A C 1
ATOM 1570 O O . PRO A 1 195 ? -18.486 3.784 13.451 1.00 94.12 195 PRO A O 1
ATOM 1573 N N . HIS A 1 196 ? -16.514 3.471 14.477 1.00 96.19 196 HIS A N 1
ATOM 1574 C CA . HIS A 1 196 ? -16.506 2.029 14.275 1.00 96.19 196 HIS A CA 1
ATOM 1575 C C . HIS A 1 196 ? -17.455 1.354 15.269 1.00 96.19 196 HIS A C 1
ATOM 1577 O O . HIS A 1 196 ? -17.368 1.646 16.467 1.00 96.19 196 HIS A O 1
ATOM 1583 N N . PRO A 1 197 ? -18.312 0.417 14.822 1.00 96.19 197 PRO A N 1
ATOM 1584 C CA . PRO A 1 197 ? -19.085 -0.407 15.734 1.00 96.19 197 PRO A CA 1
ATOM 1585 C C . PRO A 1 197 ? -18.165 -1.118 16.726 1.00 96.19 197 PRO A C 1
ATOM 1587 O O . PRO A 1 197 ? -17.146 -1.706 16.352 1.00 96.19 197 PRO A O 1
ATOM 1590 N N . LEU A 1 198 ? -18.532 -1.064 18.002 1.00 97.00 198 LEU A N 1
ATOM 1591 C CA . LEU A 1 198 ? -17.855 -1.830 19.036 1.00 97.00 198 LEU A CA 1
ATOM 1592 C C . LEU A 1 198 ? -18.423 -3.242 19.073 1.00 97.00 198 LEU A C 1
ATOM 1594 O O . LEU A 1 198 ? -19.642 -3.434 19.052 1.00 97.00 198 LEU A O 1
ATOM 1598 N N . VAL A 1 199 ? -17.532 -4.225 19.165 1.00 96.25 199 VAL A N 1
ATOM 1599 C CA . VAL A 1 199 ? -17.895 -5.638 19.233 1.00 96.25 199 VAL A CA 1
ATOM 1600 C C . VAL A 1 199 ? -17.131 -6.358 20.334 1.00 96.25 199 VAL A C 1
ATOM 1602 O O . VAL A 1 199 ? -15.978 -6.050 20.636 1.00 96.25 199 VAL A O 1
ATOM 1605 N N . TRP A 1 200 ? -17.778 -7.364 20.904 1.00 95.50 200 TRP A N 1
ATOM 1606 C CA . TRP A 1 200 ? -17.117 -8.474 21.566 1.00 95.50 200 TRP A CA 1
ATOM 1607 C C . TRP A 1 200 ? -16.724 -9.490 20.500 1.00 95.50 200 TRP A C 1
ATOM 1609 O O . TRP A 1 200 ? -17.593 -10.129 19.909 1.00 95.50 200 TRP A O 1
ATOM 1619 N N . ALA A 1 201 ? -15.427 -9.654 20.255 1.00 95.31 201 ALA A N 1
ATOM 1620 C CA . ALA A 1 201 ? -14.917 -10.579 19.246 1.00 95.31 201 ALA A CA 1
ATOM 1621 C C . ALA A 1 201 ? -14.149 -11.734 19.898 1.00 95.31 201 ALA A C 1
ATOM 1623 O O . ALA A 1 201 ? -13.405 -11.531 20.860 1.00 95.31 201 ALA A O 1
ATOM 1624 N N . LYS A 1 202 ? -14.333 -12.958 19.386 1.00 93.19 202 LYS A N 1
ATOM 1625 C CA . LYS A 1 202 ? -13.693 -14.170 19.918 1.00 93.19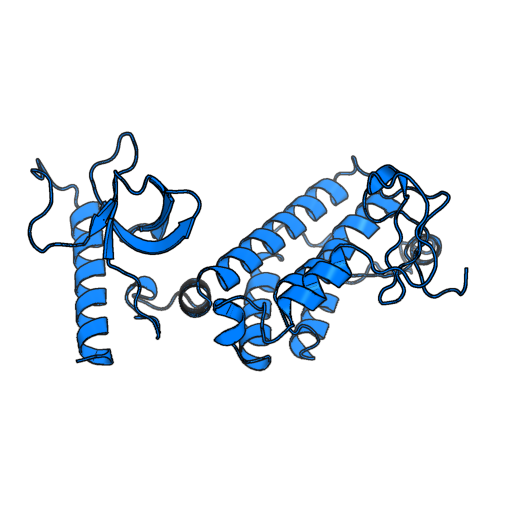 202 LYS A CA 1
ATOM 1626 C C . LYS A 1 202 ? -12.823 -14.873 18.887 1.00 93.19 202 LYS A C 1
ATOM 1628 O O . LYS A 1 202 ? -13.307 -15.387 17.881 1.00 93.19 202 LYS A O 1
ATOM 1633 N N . LEU A 1 203 ? -11.542 -14.995 19.223 1.00 91.50 203 LEU A N 1
ATOM 1634 C CA . LEU A 1 203 ? -10.590 -15.847 18.519 1.00 91.50 203 LEU A CA 1
ATOM 1635 C C . LEU A 1 203 ? -10.519 -17.237 19.157 1.00 91.50 203 LEU A C 1
ATOM 1637 O O . LEU A 1 203 ? -10.742 -17.421 20.357 1.00 91.50 203 LEU A O 1
ATOM 1641 N N . LYS A 1 204 ? -10.180 -18.246 18.349 1.00 89.25 204 LYS A N 1
ATOM 1642 C CA . LYS A 1 204 ? -9.991 -19.617 18.836 1.00 89.25 204 LYS A CA 1
ATOM 1643 C C . LYS A 1 204 ? -8.885 -19.642 19.897 1.00 89.25 204 LYS A C 1
ATOM 1645 O O . LYS A 1 204 ? -7.769 -19.216 19.633 1.00 89.25 204 LYS A O 1
ATOM 1650 N N . GLY A 1 205 ? -9.197 -20.172 21.079 1.00 87.94 205 GLY A N 1
ATOM 1651 C CA . GLY A 1 205 ? -8.255 -20.258 22.203 1.00 87.94 205 GLY A CA 1
ATOM 1652 C C . GLY A 1 205 ? -8.207 -19.023 23.109 1.00 87.94 205 GLY A C 1
ATOM 1653 O O . GLY A 1 205 ? -7.537 -19.069 24.136 1.00 87.94 205 GLY A O 1
ATOM 1654 N N . PHE A 1 206 ? -8.953 -17.961 22.789 1.00 88.25 206 PHE A N 1
ATOM 1655 C CA . PHE A 1 206 ? -9.024 -16.734 23.582 1.00 88.25 206 PHE A CA 1
ATOM 1656 C C . PHE A 1 206 ? -10.460 -16.480 24.081 1.00 88.25 206 PHE A C 1
ATOM 1658 O O . PHE A 1 206 ? -11.424 -16.956 23.468 1.00 88.25 206 PHE A O 1
ATOM 1665 N N . PRO A 1 207 ? -10.638 -15.770 25.213 1.00 89.38 207 PRO A N 1
ATOM 1666 C CA . PRO A 1 207 ? -11.954 -15.269 25.610 1.00 89.38 207 PRO A CA 1
ATOM 1667 C C . PRO A 1 207 ? -12.451 -14.211 24.610 1.00 89.38 207 PRO A C 1
ATOM 1669 O O . PRO A 1 207 ? -11.690 -13.763 23.751 1.00 89.38 207 PRO A O 1
ATOM 1672 N N . PHE A 1 208 ? -13.716 -13.788 24.723 1.00 91.25 208 PHE A N 1
ATOM 1673 C CA . PHE A 1 208 ? -14.134 -12.593 23.986 1.00 91.25 208 PHE A CA 1
ATOM 1674 C C . PHE A 1 208 ? -13.345 -11.386 24.484 1.00 91.25 208 PHE A C 1
ATOM 1676 O O . PHE A 1 208 ? -13.048 -11.267 25.676 1.00 91.25 208 PHE A O 1
ATOM 1683 N N . TRP A 1 209 ? -13.037 -10.490 23.558 1.00 94.00 209 TRP A N 1
ATOM 1684 C CA . TRP A 1 209 ? -12.253 -9.297 23.817 1.00 94.00 209 TRP A CA 1
ATOM 1685 C C . TRP A 1 209 ? -12.916 -8.087 23.149 1.00 94.00 209 TRP A C 1
ATOM 1687 O O . TRP A 1 209 ? -13.498 -8.250 22.068 1.00 94.00 209 TRP A O 1
ATOM 1697 N N . PRO A 1 210 ? -12.879 -6.894 23.771 1.00 95.62 210 PRO A N 1
ATOM 1698 C CA . PRO A 1 210 ? -13.431 -5.693 23.160 1.00 95.62 210 PRO A CA 1
ATOM 1699 C C . PRO A 1 210 ? -12.618 -5.298 21.922 1.00 95.62 210 PRO A C 1
ATOM 1701 O O . PRO A 1 210 ? -11.382 -5.285 21.950 1.00 95.62 210 PRO A O 1
ATOM 1704 N N . ALA A 1 211 ? -13.305 -4.940 20.840 1.00 97.31 211 ALA A N 1
ATOM 1705 C CA . ALA A 1 211 ? -12.682 -4.506 19.596 1.00 97.31 211 ALA A CA 1
ATOM 1706 C C . ALA A 1 211 ? -13.520 -3.461 18.850 1.00 97.31 211 ALA A C 1
ATOM 1708 O O . ALA A 1 211 ? -14.739 -3.380 19.010 1.00 97.31 211 ALA A O 1
ATOM 1709 N N . LYS A 1 212 ? -12.850 -2.698 17.983 1.00 98.00 212 LYS A N 1
ATOM 1710 C CA . LYS A 1 212 ? -13.484 -1.927 16.910 1.00 98.00 212 LYS A CA 1
ATOM 1711 C C . LYS A 1 212 ? -13.639 -2.825 15.682 1.00 98.00 212 LYS A C 1
ATOM 1713 O O . LYS A 1 212 ? -12.649 -3.396 15.224 1.00 98.00 212 LYS A O 1
ATOM 1718 N N . ALA A 1 213 ? -14.849 -2.927 15.142 1.00 97.56 213 ALA A N 1
ATOM 1719 C CA . ALA A 1 213 ? -15.103 -3.543 13.843 1.00 97.56 213 ALA A CA 1
ATOM 1720 C C . ALA A 1 213 ? -14.804 -2.518 12.738 1.00 97.56 213 ALA A C 1
ATOM 1722 O O . ALA A 1 213 ? -15.520 -1.526 12.595 1.00 97.56 213 ALA A O 1
ATOM 1723 N N . LEU A 1 214 ? -13.717 -2.719 11.993 1.00 96.69 214 LEU A N 1
ATOM 1724 C CA . LEU A 1 214 ? -13.246 -1.740 11.010 1.00 96.69 214 LEU A CA 1
ATOM 1725 C C . LEU A 1 214 ? -13.953 -1.888 9.662 1.00 96.69 214 LEU A C 1
ATOM 1727 O O . LEU A 1 214 ? -14.359 -0.891 9.070 1.00 96.69 214 LEU A O 1
ATOM 1731 N N . ARG A 1 215 ? -14.112 -3.131 9.204 1.00 94.31 215 ARG A N 1
ATOM 1732 C CA . ARG A 1 215 ? -14.852 -3.514 7.995 1.00 94.31 215 ARG A CA 1
ATOM 1733 C C . ARG A 1 215 ? -15.299 -4.968 8.092 1.00 94.31 215 ARG A C 1
ATOM 1735 O O . ARG A 1 215 ? -14.746 -5.731 8.886 1.00 94.31 215 ARG A O 1
ATOM 1742 N N . ASP A 1 216 ? -16.245 -5.360 7.257 1.00 93.88 216 ASP A N 1
ATOM 1743 C CA . ASP A 1 216 ? -16.613 -6.750 7.025 1.00 93.88 216 ASP A CA 1
ATOM 1744 C C . ASP A 1 216 ? -16.259 -7.174 5.595 1.00 93.88 216 ASP A C 1
ATOM 1746 O O . ASP A 1 216 ? -16.220 -6.362 4.670 1.00 93.88 216 ASP A O 1
ATOM 1750 N N . LYS A 1 217 ? -15.917 -8.452 5.428 1.00 93.75 217 LYS A N 1
ATOM 1751 C CA . LYS A 1 217 ? -15.631 -9.062 4.130 1.00 93.75 217 LYS A CA 1
ATOM 1752 C C . LYS A 1 217 ? -15.806 -10.574 4.222 1.00 93.75 217 LYS A C 1
ATOM 1754 O O . LYS A 1 217 ? -15.294 -11.194 5.152 1.00 93.75 217 LYS A O 1
ATOM 1759 N N . ASP A 1 218 ? -16.514 -11.166 3.262 1.00 95.19 218 ASP A N 1
ATOM 1760 C CA . ASP A 1 218 ? -16.660 -12.623 3.110 1.00 95.19 218 ASP A CA 1
ATOM 1761 C C . ASP A 1 218 ? -17.100 -13.345 4.407 1.00 95.19 218 ASP A C 1
ATOM 1763 O O . ASP A 1 218 ? -16.570 -14.394 4.776 1.00 95.19 218 ASP A O 1
ATOM 1767 N N . GLY A 1 219 ? -18.052 -12.758 5.147 1.00 95.88 219 GLY A N 1
ATOM 1768 C CA . GLY A 1 219 ? -18.560 -13.315 6.411 1.00 95.88 219 GLY A CA 1
ATOM 1769 C C . GLY A 1 219 ? -17.603 -13.189 7.606 1.00 95.88 219 GLY A C 1
ATOM 1770 O O . GLY A 1 219 ? -17.812 -13.830 8.640 1.00 95.88 219 GLY A O 1
ATOM 1771 N N . GLN A 1 220 ? -16.558 -12.371 7.486 1.00 97.44 220 GLN A N 1
ATOM 1772 C CA . GLN A 1 220 ? -15.598 -12.071 8.545 1.00 97.44 220 GLN A CA 1
ATOM 1773 C C . GLN A 1 220 ? -15.559 -10.574 8.849 1.00 97.44 220 GLN A C 1
ATOM 1775 O O . GLN A 1 220 ? -15.796 -9.739 7.982 1.00 97.44 220 GLN A O 1
ATOM 1780 N N . VAL A 1 221 ? -15.223 -10.243 10.090 1.00 97.62 221 VAL A N 1
ATOM 1781 C CA . VAL A 1 221 ? -15.038 -8.883 10.594 1.00 97.62 221 VAL A CA 1
ATOM 1782 C C . VAL A 1 221 ? -13.549 -8.634 10.793 1.00 97.62 221 VAL A C 1
ATOM 1784 O O . VAL A 1 221 ? -12.880 -9.395 11.490 1.00 97.62 221 VAL A O 1
ATOM 1787 N N . ASP A 1 222 ? -13.039 -7.558 10.205 1.00 97.31 222 ASP A N 1
ATOM 1788 C CA . ASP A 1 222 ? -11.701 -7.033 10.466 1.00 97.31 222 ASP A CA 1
ATOM 1789 C C . ASP A 1 222 ? -11.728 -6.286 11.806 1.00 97.31 222 ASP A C 1
ATOM 1791 O O . ASP A 1 222 ? -12.161 -5.131 11.895 1.00 97.31 222 ASP A O 1
ATOM 1795 N N . ALA A 1 223 ? -11.353 -6.985 12.875 1.00 97.50 223 ALA A N 1
ATOM 1796 C CA . ALA A 1 223 ? -11.414 -6.479 14.236 1.00 97.50 223 ALA A CA 1
ATOM 1797 C C . ALA A 1 223 ? -10.051 -5.933 14.675 1.00 97.50 223 ALA A C 1
ATOM 1799 O O . ALA A 1 223 ? -9.024 -6.604 14.527 1.00 97.50 223 ALA A O 1
ATOM 1800 N N . ARG A 1 224 ? -10.049 -4.738 15.279 1.00 97.62 224 ARG A N 1
ATOM 1801 C CA . ARG A 1 224 ? -8.891 -4.179 15.995 1.00 97.62 224 ARG A CA 1
ATOM 1802 C C . ARG A 1 224 ? -9.175 -4.132 17.487 1.00 97.62 224 ARG A C 1
ATOM 1804 O O . ARG A 1 224 ? -10.079 -3.418 17.921 1.00 97.62 224 ARG A O 1
ATOM 1811 N N . PHE A 1 225 ? -8.435 -4.923 18.252 1.00 96.81 225 PHE A N 1
ATOM 1812 C CA . PHE A 1 225 ? -8.704 -5.156 19.669 1.00 96.81 225 PHE A CA 1
ATOM 1813 C C . PHE A 1 225 ? -8.188 -4.017 20.551 1.00 96.81 225 PHE A C 1
ATOM 1815 O O . PHE A 1 225 ? -7.114 -3.480 20.305 1.00 96.81 225 PHE A O 1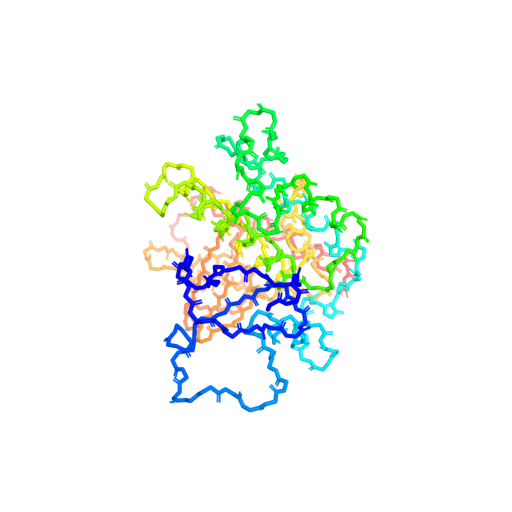
ATOM 1822 N N . PHE A 1 226 ? -8.920 -3.668 21.608 1.00 96.06 226 PHE A N 1
ATOM 1823 C CA . PHE A 1 226 ? -8.391 -2.775 22.647 1.00 96.06 226 PHE A CA 1
ATOM 1824 C C . PHE A 1 226 ? -7.297 -3.481 23.468 1.00 96.06 226 PHE A C 1
ATOM 1826 O O . PHE A 1 226 ? -7.265 -4.713 23.580 1.00 96.06 226 PHE A O 1
ATOM 1833 N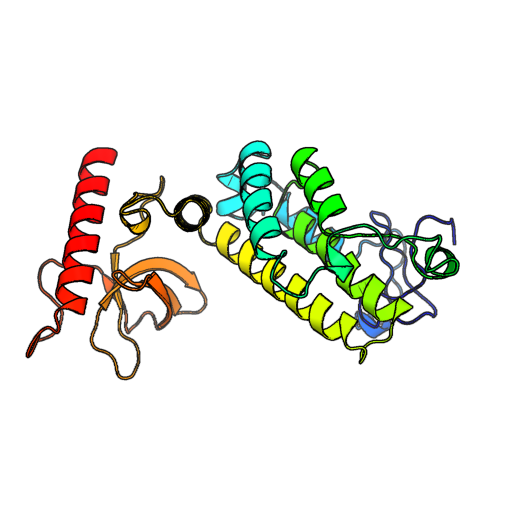 N . GLY A 1 227 ? -6.391 -2.707 24.060 1.00 93.50 227 GLY A N 1
ATOM 1834 C CA . GLY A 1 227 ? -5.225 -3.178 24.799 1.00 93.50 227 GLY A CA 1
ATOM 1835 C C . GLY A 1 227 ? -3.971 -3.229 23.929 1.00 93.50 227 GLY A C 1
ATOM 1836 O O . GLY A 1 227 ? -3.226 -2.262 23.870 1.00 93.50 227 GLY A O 1
ATOM 1837 N N . GLN A 1 228 ? -3.697 -4.373 23.294 1.00 91.44 228 GLN A N 1
ATOM 1838 C CA . GLN A 1 228 ? -2.486 -4.552 22.468 1.00 91.44 228 GLN A CA 1
ATOM 1839 C C . GLN A 1 228 ? -2.647 -4.068 21.017 1.00 91.44 228 GLN A C 1
ATOM 1841 O O . GLN A 1 228 ? -1.672 -4.035 20.273 1.00 91.44 228 GLN A O 1
ATOM 1846 N N . HIS A 1 229 ? -3.863 -3.687 20.607 1.00 94.19 229 HIS A N 1
ATOM 1847 C CA . HIS A 1 229 ? -4.159 -3.160 19.263 1.00 94.19 229 HIS A CA 1
ATOM 1848 C C . HIS A 1 229 ? -3.913 -4.134 18.112 1.00 94.19 229 HIS A C 1
ATOM 1850 O O . HIS A 1 229 ? -3.819 -3.709 16.954 1.00 94.19 229 HIS A O 1
ATOM 1856 N N . ASP A 1 230 ? -3.880 -5.430 18.432 1.00 93.50 230 ASP A N 1
ATOM 1857 C CA . ASP A 1 230 ? -3.798 -6.518 17.468 1.00 93.50 230 ASP A CA 1
ATOM 1858 C C . ASP A 1 230 ? -4.970 -6.469 16.482 1.00 93.50 230 ASP A C 1
ATOM 1860 O O . ASP A 1 230 ? -6.092 -6.062 16.809 1.00 93.50 230 ASP A O 1
ATOM 1864 N N . ARG A 1 231 ? -4.694 -6.910 15.254 1.00 94.50 231 ARG A N 1
ATOM 1865 C CA . ARG A 1 231 ? -5.669 -7.040 14.169 1.00 94.50 231 ARG A CA 1
ATOM 1866 C C . ARG A 1 231 ? -5.925 -8.504 13.875 1.00 94.50 231 ARG A C 1
ATOM 1868 O O . ARG A 1 231 ? -4.979 -9.282 13.766 1.00 94.50 231 ARG A O 1
ATOM 1875 N N . ALA A 1 232 ? -7.188 -8.868 13.690 1.00 96.50 232 ALA A N 1
ATOM 1876 C CA . ALA A 1 232 ? -7.538 -10.185 13.182 1.00 96.50 232 ALA A CA 1
ATOM 1877 C C . ALA A 1 232 ? -8.854 -10.165 12.409 1.00 96.50 232 ALA A C 1
ATOM 1879 O O . ALA A 1 232 ? -9.787 -9.442 12.755 1.00 96.50 232 ALA A O 1
ATOM 1880 N N . TRP A 1 233 ? -8.938 -11.044 11.415 1.00 97.19 233 TRP A N 1
ATOM 1881 C CA . TRP A 1 233 ? -10.211 -11.430 10.826 1.00 97.19 233 TRP A CA 1
ATOM 1882 C C . TRP A 1 233 ? -10.920 -12.411 11.760 1.00 97.19 233 TRP A C 1
ATOM 1884 O O . TRP A 1 233 ? -10.365 -13.448 12.131 1.00 97.19 233 TRP A O 1
ATOM 1894 N N . VAL A 1 234 ? -12.137 -12.064 12.170 1.00 97.62 234 VAL A N 1
ATOM 1895 C CA . VAL A 1 234 ? -12.961 -12.851 13.090 1.00 97.62 234 VAL A CA 1
ATOM 1896 C C . VAL A 1 234 ? -14.253 -13.241 12.375 1.00 97.62 234 VAL A C 1
ATOM 1898 O O . VAL A 1 234 ? -14.928 -12.359 11.850 1.00 97.62 234 VAL A O 1
ATOM 1901 N N . PRO A 1 235 ? -14.641 -14.529 12.342 1.00 97.38 235 PRO A N 1
ATOM 1902 C CA . PRO A 1 235 ? -15.926 -14.941 11.783 1.00 97.38 235 PRO A CA 1
ATOM 1903 C C . PRO A 1 235 ? -17.089 -14.155 12.395 1.00 97.38 235 PRO A C 1
ATOM 1905 O O . PRO A 1 235 ? -17.135 -13.982 13.612 1.00 97.38 235 PRO A O 1
ATOM 1908 N N . ILE A 1 236 ? -18.039 -13.698 11.575 1.00 95.69 236 ILE A N 1
ATOM 1909 C CA . ILE A 1 236 ? -19.126 -12.817 12.034 1.00 95.69 236 ILE A CA 1
ATOM 1910 C C . ILE A 1 236 ? -19.981 -13.447 13.145 1.00 95.69 236 ILE A C 1
ATOM 1912 O O . ILE A 1 236 ? -20.418 -12.760 14.060 1.00 95.69 236 ILE A O 1
ATOM 1916 N N . ASN A 1 237 ? -20.144 -14.771 13.130 1.00 94.81 237 ASN A N 1
ATOM 1917 C CA . ASN A 1 237 ? -20.841 -15.546 14.163 1.00 94.81 237 ASN A CA 1
ATOM 1918 C C . ASN A 1 237 ? -20.087 -15.629 15.508 1.00 94.81 237 ASN A C 1
ATOM 1920 O O . ASN A 1 237 ? -20.656 -16.057 16.510 1.00 94.81 237 ASN A O 1
ATOM 1924 N N . ASN A 1 238 ? -18.823 -15.203 15.540 1.00 95.19 238 ASN A N 1
ATOM 1925 C CA . ASN A 1 238 ? -18.009 -15.058 16.746 1.00 95.19 238 ASN A CA 1
ATOM 1926 C C . ASN A 1 238 ? -17.873 -13.591 17.189 1.00 95.19 238 ASN A C 1
ATOM 1928 O O . ASN A 1 238 ? -17.061 -13.293 18.072 1.00 95.19 238 ASN A O 1
ATOM 1932 N N . CYS A 1 239 ? -18.660 -12.692 16.597 1.00 95.12 239 CYS A N 1
ATOM 1933 C CA . CYS A 1 239 ? -18.750 -11.287 16.962 1.00 95.12 239 CYS A CA 1
ATOM 1934 C C . CYS A 1 239 ? -20.141 -10.987 17.529 1.00 95.12 239 CYS A C 1
ATOM 1936 O O . CYS A 1 239 ? -21.155 -11.364 16.948 1.00 95.12 239 CYS A O 1
ATOM 1938 N N . TYR A 1 240 ? -20.189 -10.266 18.644 1.00 93.44 240 TYR A N 1
ATOM 1939 C CA . TYR A 1 240 ? -21.423 -9.735 19.223 1.00 93.44 240 TYR A CA 1
ATOM 1940 C C . TYR A 1 240 ? -21.299 -8.222 19.294 1.00 93.44 240 TYR A C 1
ATOM 1942 O O . TYR A 1 240 ? -20.236 -7.719 19.655 1.00 93.44 240 TYR A O 1
ATOM 1950 N N . LEU A 1 241 ? -22.365 -7.487 18.975 1.00 93.44 241 LEU A N 1
ATOM 1951 C CA . LEU A 1 241 ? -22.385 -6.047 19.229 1.00 93.44 241 LEU A CA 1
ATOM 1952 C C . LEU A 1 241 ? -22.126 -5.782 20.716 1.00 93.44 241 LEU A C 1
ATOM 1954 O O . LEU A 1 241 ? -22.561 -6.540 21.585 1.00 93.44 241 LEU A O 1
ATOM 1958 N N . MET A 1 242 ? -21.375 -4.723 20.997 1.00 91.38 242 MET A N 1
ATOM 1959 C CA . MET A 1 242 ? -20.976 -4.379 22.355 1.00 91.38 242 MET A CA 1
ATOM 1960 C C . MET A 1 242 ? -22.196 -4.084 23.239 1.00 91.38 242 MET A C 1
ATOM 1962 O O . MET A 1 242 ? -22.981 -3.178 22.960 1.00 91.38 242 MET A O 1
ATOM 1966 N N . SER A 1 243 ? -22.303 -4.818 24.345 1.00 86.56 243 SER A N 1
ATOM 1967 C CA . SER A 1 243 ? -23.248 -4.598 25.445 1.00 86.56 243 SER A CA 1
ATOM 1968 C C . SER A 1 243 ? -22.503 -4.324 26.752 1.00 86.56 243 SER A C 1
ATOM 1970 O O . SER A 1 243 ? -21.371 -4.776 26.926 1.00 86.56 243 SER A O 1
ATOM 1972 N N . LYS A 1 244 ? -23.152 -3.616 27.694 1.00 74.75 244 LYS A N 1
ATOM 1973 C CA . LYS A 1 244 ? -22.610 -3.402 29.054 1.00 74.75 244 LYS A CA 1
ATOM 1974 C C . LYS A 1 244 ? -22.384 -4.724 29.791 1.00 74.75 244 LYS A C 1
ATOM 1976 O O . LYS A 1 244 ? -21.424 -4.858 30.541 1.00 74.75 244 LYS A O 1
ATOM 1981 N N . GLU A 1 245 ? -23.275 -5.687 29.579 1.00 77.44 245 GLU A N 1
ATOM 1982 C CA . GLU A 1 245 ? -23.108 -7.044 30.085 1.00 77.44 245 GLU A CA 1
ATOM 1983 C C . GLU A 1 245 ? -22.139 -7.809 29.187 1.00 77.44 245 GLU A C 1
ATOM 1985 O O . GLU A 1 245 ? -22.289 -7.833 27.964 1.00 77.44 245 GLU A O 1
ATOM 1990 N N . ILE A 1 246 ? -21.130 -8.421 29.802 1.00 75.19 246 ILE A N 1
ATOM 1991 C CA . ILE A 1 246 ? -20.128 -9.216 29.098 1.00 75.19 246 ILE A CA 1
ATOM 1992 C C . ILE A 1 246 ? -20.788 -10.543 28.685 1.00 75.19 246 ILE A C 1
ATOM 1994 O O . ILE A 1 246 ? -21.358 -11.214 29.547 1.00 75.19 246 ILE A O 1
ATOM 1998 N N . PRO A 1 247 ? -20.678 -10.989 27.419 1.00 71.06 247 PRO A N 1
ATOM 1999 C CA . PRO A 1 247 ? -21.380 -12.178 26.919 1.00 71.06 247 PRO A CA 1
ATOM 2000 C C . PRO A 1 247 ? -20.872 -13.515 27.501 1.00 71.06 247 PRO A C 1
ATOM 2002 O O . PRO A 1 247 ? -21.242 -14.587 27.026 1.00 71.06 247 PRO A O 1
ATOM 2005 N N . PHE A 1 248 ? -19.990 -13.490 28.506 1.00 73.44 248 PHE A N 1
ATOM 2006 C CA . PHE A 1 248 ? -19.420 -14.674 29.143 1.00 73.44 248 PHE A CA 1
ATOM 2007 C C . PHE A 1 248 ? -19.005 -14.398 30.596 1.00 73.44 248 PHE A C 1
ATOM 2009 O O . PHE A 1 248 ? -18.664 -13.276 30.970 1.00 73.44 248 PHE A O 1
ATOM 2016 N N . SER A 1 249 ? -18.975 -15.447 31.427 1.00 65.94 249 SER A N 1
ATOM 2017 C CA . SER A 1 249 ? -18.512 -15.340 32.814 1.00 65.94 249 SER A CA 1
ATOM 2018 C C . SER A 1 249 ? -17.000 -15.121 32.879 1.00 65.94 249 SER A C 1
ATOM 2020 O O . SER A 1 249 ? -16.206 -16.016 32.576 1.00 65.94 249 SER A O 1
ATOM 2022 N N . VAL A 1 250 ? -16.595 -13.941 33.339 1.00 62.69 250 VAL A N 1
ATOM 2023 C CA . VAL A 1 250 ? -15.192 -13.566 33.523 1.00 62.69 250 VAL A CA 1
ATOM 2024 C C . VAL A 1 250 ? -14.628 -14.239 34.780 1.00 62.69 250 VAL A C 1
ATOM 2026 O O . VAL A 1 250 ? -14.611 -13.676 35.873 1.00 62.69 250 VAL A O 1
ATOM 2029 N N . LYS A 1 251 ? -14.170 -15.488 34.661 1.00 56.50 251 LYS A N 1
ATOM 2030 C CA . LYS A 1 251 ? -13.461 -16.167 35.756 1.00 56.50 251 LYS A CA 1
ATOM 2031 C C . LYS A 1 251 ? -12.005 -15.682 35.789 1.00 56.50 251 LYS A C 1
ATOM 2033 O O . LYS A 1 251 ? -11.185 -16.152 35.011 1.00 56.50 251 LYS A O 1
ATOM 2038 N N . LYS A 1 252 ? -11.710 -14.751 36.708 1.00 53.94 252 LYS A N 1
ATOM 2039 C CA . LYS A 1 252 ? -10.401 -14.104 36.952 1.00 53.94 252 LYS A CA 1
ATOM 2040 C C . LYS A 1 252 ? -9.869 -13.314 35.750 1.00 53.94 252 LYS A C 1
ATOM 2042 O O . LYS A 1 252 ? -9.075 -13.805 34.950 1.00 53.94 252 LYS A O 1
ATOM 2047 N N . THR A 1 253 ? -10.259 -12.050 35.662 1.00 57.28 253 THR A N 1
ATOM 2048 C CA . THR A 1 253 ? -9.655 -11.086 34.744 1.00 57.28 253 THR A CA 1
ATOM 2049 C C . THR A 1 253 ? -8.181 -10.880 35.069 1.00 57.28 253 THR A C 1
ATOM 2051 O O . THR A 1 253 ? -7.814 -10.382 36.131 1.00 57.28 253 THR A O 1
ATOM 2054 N N . LYS A 1 254 ? -7.311 -11.268 34.134 1.00 69.38 254 LYS A N 1
ATOM 2055 C CA . LYS A 1 254 ? -5.911 -10.836 34.132 1.00 69.38 254 LYS A CA 1
ATOM 2056 C C . LYS A 1 254 ? -5.892 -9.312 33.949 1.00 69.38 254 LYS A C 1
ATOM 2058 O O . LYS A 1 254 ? -6.664 -8.807 33.139 1.00 69.38 254 LYS A O 1
ATOM 2063 N N . SER A 1 255 ? -4.998 -8.609 34.651 1.00 78.25 255 SER A N 1
ATOM 2064 C CA . SER A 1 255 ? -4.806 -7.140 34.606 1.00 78.25 255 SER A CA 1
ATOM 2065 C C . SER A 1 255 ? -4.946 -6.523 33.196 1.00 78.25 255 SER A C 1
ATOM 2067 O O . SER A 1 255 ? -5.596 -5.498 33.014 1.00 78.25 255 SER A O 1
ATOM 2069 N N . ILE A 1 256 ? -4.440 -7.225 32.177 1.00 85.38 256 ILE A N 1
ATOM 2070 C CA . ILE A 1 256 ? -4.464 -6.821 30.763 1.00 85.38 256 ILE A CA 1
ATOM 2071 C C . ILE A 1 256 ? -5.889 -6.612 30.216 1.00 85.38 256 ILE A C 1
ATOM 2073 O O . ILE A 1 256 ? -6.124 -5.665 29.473 1.00 85.38 256 ILE A O 1
ATOM 2077 N N . PHE A 1 257 ? -6.855 -7.458 30.585 1.00 88.31 257 PHE A N 1
ATOM 2078 C CA . PHE A 1 257 ? -8.237 -7.299 30.114 1.00 88.31 257 PHE A CA 1
ATOM 2079 C C . PHE A 1 257 ? -8.894 -6.057 30.716 1.00 88.31 257 PHE A C 1
ATOM 2081 O O . PHE A 1 257 ? -9.586 -5.332 30.011 1.00 88.31 257 PHE A O 1
ATOM 2088 N N . ASN A 1 258 ? -8.646 -5.777 31.999 1.00 88.81 258 ASN A N 1
ATOM 2089 C CA . ASN A 1 258 ? -9.187 -4.578 32.643 1.00 88.81 258 ASN A CA 1
ATOM 2090 C C . ASN A 1 258 ? -8.636 -3.307 31.983 1.00 88.81 258 ASN A C 1
ATOM 2092 O O . ASN A 1 258 ? -9.389 -2.367 31.762 1.00 88.81 258 ASN A O 1
ATOM 2096 N N . SER A 1 259 ? -7.355 -3.306 31.600 1.00 92.06 259 SER A N 1
ATOM 2097 C CA . SER A 1 259 ? -6.759 -2.204 30.839 1.00 92.06 259 SER A CA 1
ATOM 2098 C C . SER A 1 259 ? -7.412 -2.025 29.461 1.00 92.06 259 SER A C 1
ATOM 2100 O O . SER A 1 259 ? -7.720 -0.896 29.091 1.00 92.06 259 SER A O 1
ATOM 2102 N N . ALA A 1 260 ? -7.694 -3.113 28.734 1.00 93.50 260 ALA A N 1
ATOM 2103 C CA . ALA A 1 260 ? -8.403 -3.041 27.452 1.00 93.50 260 ALA A CA 1
ATOM 2104 C C . ALA A 1 260 ? -9.840 -2.506 27.601 1.00 93.50 260 ALA A C 1
ATOM 2106 O O . ALA A 1 260 ? -10.298 -1.718 26.777 1.00 93.50 260 ALA A O 1
ATOM 2107 N N . MET A 1 261 ? -10.546 -2.902 28.665 1.00 92.62 261 MET A N 1
ATOM 2108 C CA . MET A 1 261 ? -11.880 -2.378 28.972 1.00 92.62 261 MET A CA 1
ATOM 2109 C C . MET A 1 261 ? -11.848 -0.892 29.314 1.00 92.62 261 MET A C 1
ATOM 2111 O O . MET A 1 261 ? -12.650 -0.136 28.778 1.00 92.62 261 MET A O 1
ATOM 2115 N N . GLN A 1 262 ? -10.896 -0.465 30.145 1.00 93.94 262 GLN A N 1
ATOM 2116 C CA . GLN A 1 262 ? -10.729 0.942 30.494 1.00 93.94 262 GLN A CA 1
ATOM 2117 C C . GLN A 1 262 ? -10.413 1.791 29.255 1.00 93.94 262 GLN A C 1
ATOM 2119 O O . GLN A 1 262 ? -10.988 2.860 29.075 1.00 93.94 262 GLN A O 1
ATOM 2124 N N . GLU A 1 263 ? -9.546 1.308 28.363 1.00 95.94 263 GLU A N 1
ATOM 2125 C CA . GLU A 1 263 ? -9.262 1.980 27.092 1.00 95.94 263 GLU A CA 1
ATOM 2126 C C . GLU A 1 263 ? -10.530 2.115 26.225 1.00 95.94 263 GLU A C 1
ATOM 2128 O O . GLU A 1 263 ? -10.825 3.190 25.698 1.00 95.94 263 GLU A O 1
ATOM 2133 N N . MET A 1 264 ? -11.331 1.050 26.126 1.00 95.31 264 MET A N 1
ATOM 2134 C CA . MET A 1 264 ? -12.613 1.086 25.421 1.00 95.31 264 MET A CA 1
ATOM 2135 C C . MET A 1 264 ? -13.606 2.068 26.060 1.00 95.31 264 MET A C 1
ATOM 2137 O O . MET A 1 264 ? -14.317 2.771 25.345 1.00 95.31 264 MET A O 1
ATOM 2141 N N . GLU A 1 265 ? -13.671 2.149 27.387 1.00 94.88 265 GLU A N 1
ATOM 2142 C CA . GLU A 1 265 ? -14.537 3.103 28.089 1.00 94.88 265 GLU A CA 1
ATOM 2143 C C . GLU A 1 265 ? -14.147 4.553 27.783 1.00 94.88 265 GLU A C 1
ATOM 2145 O O . GLU A 1 265 ? -15.024 5.366 27.485 1.00 94.88 265 GLU A O 1
ATOM 2150 N N . VAL A 1 266 ? -12.845 4.856 27.748 1.00 96.25 266 VAL A N 1
ATOM 2151 C CA . VAL A 1 266 ? -12.337 6.169 27.316 1.00 96.25 266 VAL A CA 1
ATOM 2152 C C . VAL A 1 266 ? -12.738 6.454 25.865 1.00 96.25 266 VAL A C 1
ATOM 2154 O O . VAL A 1 266 ? -13.183 7.558 25.553 1.00 96.25 266 VAL A O 1
ATOM 2157 N N . TYR A 1 267 ? -12.651 5.465 24.968 1.00 96.25 267 TYR A N 1
ATOM 2158 C CA . TYR A 1 267 ? -13.143 5.607 23.593 1.00 96.25 267 TYR A CA 1
ATOM 2159 C C . TYR A 1 267 ? -14.645 5.929 23.537 1.00 96.25 267 TYR A C 1
ATOM 2161 O O . TYR A 1 267 ? -15.056 6.822 22.795 1.00 96.25 267 TYR A O 1
ATOM 2169 N N . VAL A 1 268 ? -15.471 5.242 24.334 1.00 95.12 268 VAL A N 1
ATOM 2170 C CA . VAL A 1 268 ? -16.920 5.496 24.412 1.00 95.12 268 VAL A CA 1
ATOM 2171 C C . VAL A 1 268 ? -17.209 6.902 24.937 1.00 95.12 268 VAL A C 1
ATOM 2173 O O . VAL A 1 268 ? -18.091 7.580 24.407 1.00 95.12 268 VAL A O 1
ATOM 2176 N N . GLU A 1 269 ? -16.473 7.368 25.947 1.00 95.69 269 GLU A N 1
ATOM 2177 C CA . GLU A 1 269 ? -16.596 8.743 26.437 1.00 95.69 269 GLU A CA 1
ATOM 2178 C C . GLU A 1 269 ? -16.233 9.758 25.345 1.00 95.69 269 GLU A C 1
ATOM 2180 O O . GLU A 1 269 ? -16.966 10.724 25.128 1.00 95.69 269 GLU A O 1
ATOM 2185 N N . ASN A 1 270 ? -15.155 9.508 24.601 1.00 95.25 270 ASN A N 1
ATOM 2186 C CA . ASN A 1 270 ? -14.744 10.368 23.497 1.00 95.25 270 ASN A CA 1
ATOM 2187 C C . ASN A 1 270 ? -15.771 10.384 22.354 1.00 95.25 270 ASN A C 1
ATOM 2189 O O . ASN A 1 270 ? -16.009 11.449 21.783 1.00 95.25 270 ASN A O 1
ATOM 2193 N N . ILE A 1 271 ? -16.412 9.248 22.036 1.00 94.75 271 ILE A N 1
ATOM 2194 C CA . ILE A 1 271 ? -17.546 9.212 21.096 1.00 94.75 271 ILE A CA 1
ATOM 2195 C C . ILE A 1 271 ? -18.657 10.139 21.588 1.00 94.75 271 ILE A C 1
ATOM 2197 O O . ILE A 1 271 ? -19.071 11.013 20.832 1.00 94.75 271 ILE A O 1
ATOM 2201 N N . ARG A 1 272 ? -19.113 9.985 22.840 1.00 94.50 272 ARG A N 1
ATOM 2202 C CA . ARG A 1 272 ? -20.199 10.815 23.399 1.00 94.50 272 ARG A CA 1
ATOM 2203 C C . ARG A 1 272 ? -19.851 12.297 23.362 1.00 94.50 272 ARG A C 1
ATOM 2205 O O . ARG A 1 272 ? -20.657 13.135 22.987 1.00 94.50 272 ARG A O 1
ATOM 2212 N N . ARG A 1 273 ? -18.605 12.635 23.697 1.00 94.69 273 ARG A N 1
ATOM 2213 C CA . ARG A 1 273 ? -18.128 14.019 23.646 1.00 94.69 273 ARG A CA 1
ATOM 2214 C C . ARG A 1 273 ? -18.149 14.594 22.226 1.00 94.69 273 ARG A C 1
ATOM 2216 O O . ARG A 1 273 ? -18.412 15.781 22.071 1.00 94.69 273 ARG A O 1
ATOM 2223 N N . LYS A 1 274 ? -17.851 13.782 21.206 1.00 93.88 274 LYS A N 1
ATOM 2224 C CA . LYS A 1 274 ? -17.797 14.219 19.801 1.00 93.88 274 LYS A CA 1
ATOM 2225 C C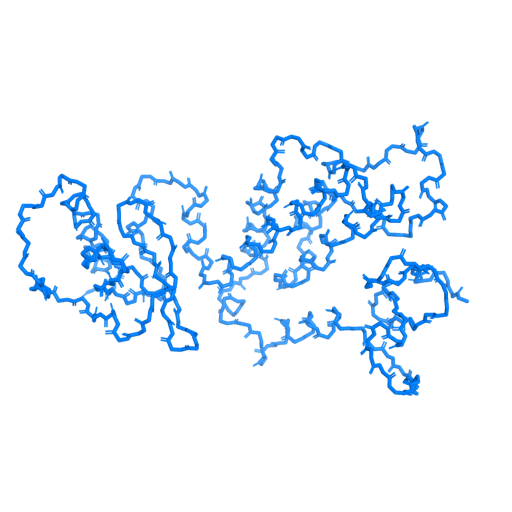 . LYS A 1 274 ? -19.173 14.250 19.126 1.00 93.88 274 LYS A C 1
ATOM 2227 O O . LYS A 1 274 ? -19.382 15.108 18.275 1.00 93.88 274 LYS A O 1
ATOM 2232 N N . PHE A 1 275 ? -20.079 13.335 19.474 1.00 93.94 275 PHE A N 1
ATOM 2233 C CA . PHE A 1 275 ? -21.331 13.112 18.734 1.00 93.94 275 PHE A CA 1
ATOM 2234 C C . PHE A 1 275 ? -22.627 13.336 19.534 1.00 93.94 275 PHE A C 1
ATOM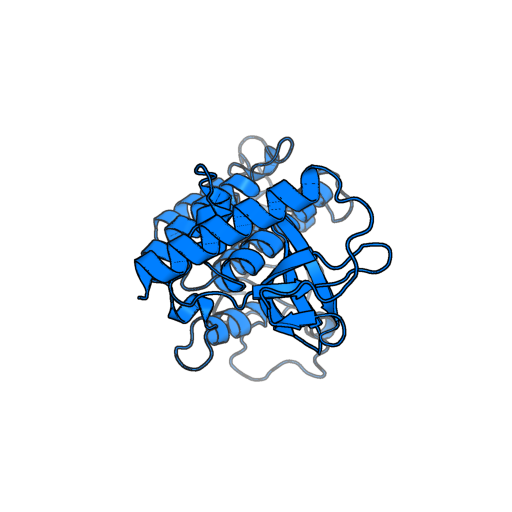 2236 O O . PHE A 1 275 ? -23.691 13.333 18.920 1.00 93.94 275 PHE A O 1
ATOM 2243 N N . GLY A 1 276 ? -22.555 13.576 20.849 1.00 77.50 276 GLY A N 1
ATOM 2244 C CA . GLY A 1 276 ? -23.717 13.726 21.741 1.00 77.50 276 GLY A CA 1
ATOM 2245 C C . GLY A 1 276 ? -24.185 12.414 22.360 1.00 77.50 276 GLY A C 1
ATOM 2246 O O . GLY A 1 276 ? -25.369 12.372 22.754 1.00 77.50 276 GLY A O 1
#

Radius of gyration: 22.65 Å; chains: 1; bounding box: 53×37×68 Å

pLDDT: mean 94.33, std 7.54, range [53.72, 98.88]

Secondary structure (DSSP, 8-state):
--SSS-SSBTTT---SS-EEPSSSS-EE-GGGGT-SSPPPS----HHHHHHHHHHSTTT--HHHHT--HHHHHHHHHHHHHHH--TT-GGGSSPPPTTT-TTHHHH-SS---HHHHHHHHHTT--SSHHHHHHHHHHHHHHHHHHH-TTSHHHHHHHHHHHHHHHHHHHHHH-HHHHHHHHHT-TTGGGSPPSSPPPEEEEE-TTS-EEEEEEEEEETTEEEEEETTT--EEEEEGGGEEE--SS-SS--SS--HHHHHHHHHHHHHHHHHHHHH-

Sequence (276 aa):
QDGRNDFYCWVCHREGQVLCCELCPRVYHAKCLRLTSEPEGDWFCPECEKITVAECIETQSKAMTMLTIEQLSYLLKFAIQKMKQPGTDAFQKPVPLEQHPDYAEYIFHPMDLCTLEKNAKKKMYGCTEAFLADAKWILHNCIIYNGGNHKLTQIAKVVIKICEHEMNEIEVCPECYLAACQKRDNWFCEPCSNPHPLVWAKLKGFPFWPAKALRDKDGQVDARFFGQHDRAWVPINNCYLMSKEIPFSVKKTKSIFNSAMQEMEVYVENIRRKFG

Foldseek 3Di:
DPLFAAQAALQPLDGDDWDAAPPHRHTHDCVSVPHPDDDDDHDHDPLRVV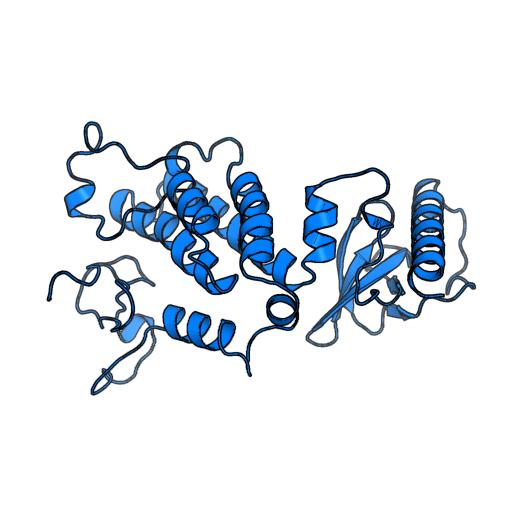QCQCLDPVRHAPLLVVDDLVLVLVLVLLLLVQLPDPPLVCQADWDDCVVVVCLVVRQSDTHGSVNLNVCSVVSVGSALSRSLVRLSSQLSSCCRPPNCPDPNNVSSVVSSVSSVVSRVVSSLPVQLSVLVSVVDVLSVLAADPPGFFWKQADDVPDGTFIWGFSDDDPQWTFTQGFQPRDTDTGHVVRIDGDDPDDPDDPPDDDPRRVNSVVSVVSSVVNCVVVPD

InterPro domains:
  IPR000313 PWWP domain [PF00855] (198-266)
  IPR000313 PWWP domain [PS50812] (195-245)
  IPR000313 PWWP domain [SM00293] (193-243)
  IPR001487 Bromodomain [PF00439] (81-157)
  IPR001487 Bromodomain [PR00503] (100-116)
  IPR001487 Bromodomain [PR00503] (116-134)
  IPR001487 Bromodomain [PR00503] (134-153)
  IPR001487 Bromodomain [PS50014] (83-153)
  IPR001487 Bromodomain [SM00297] (65-172)
  IPR001965 Zinc finger, PHD-type [SM00249] (8-49)
  IPR011011 Zinc finger, FYVE/PHD-type [SSF57903] (4-50)
  IPR013083 Zinc finger, RING/FYVE/PHD-type [G3DSA:3.30.40.10] (1-68)
  IPR019786 Zinc finger, PHD-type, conserved site [PS01359] (9-48)
  IPR019787 Zinc finger, PHD-finger [PF00628] (9-48)
  IPR019787 Zinc finger, PHD-finger [PS50016] (6-51)
  IPR036427 Bromodomain-like superfamily [G3DSA:1.20.920.10] (69-183)
  IPR036427 Bromodomain-like superfamily [SSF47370] (66-180)
  IPR037967 ZMYND8, Bromo domain [cd05508] (69-167)
  IPR044075 PRKCBP1, PHD finger [cd15538] (8-48)

Organism: Neovison vison (NCBI:txid452646)